Protein AF-F2U0H2-F1 (afdb_monomer)

Structure (mmCIF, N/CA/C/O backbone):
data_AF-F2U0H2-F1
#
_entry.id   AF-F2U0H2-F1
#
loop_
_atom_site.group_PDB
_atom_site.id
_atom_site.type_symbol
_atom_site.label_atom_id
_atom_site.label_alt_id
_atom_site.label_comp_id
_atom_site.label_asym_id
_atom_site.label_entity_id
_atom_site.label_seq_id
_atom_site.pdbx_PDB_ins_code
_atom_site.Cartn_x
_atom_site.Cartn_y
_atom_site.Cartn_z
_atom_site.occupancy
_atom_site.B_iso_or_equiv
_atom_site.auth_seq_id
_atom_site.auth_comp_id
_atom_site.auth_asym_id
_atom_site.auth_atom_id
_atom_site.pdbx_PDB_model_num
ATOM 1 N N . MET A 1 1 ? 5.266 2.783 -23.724 1.00 34.75 1 MET A N 1
ATOM 2 C CA . MET A 1 1 ? 5.157 2.059 -22.441 1.00 34.75 1 MET A CA 1
ATOM 3 C C . MET A 1 1 ? 5.837 2.957 -21.431 1.00 34.75 1 MET A C 1
ATOM 5 O O . MET A 1 1 ? 6.997 3.263 -21.662 1.00 34.75 1 MET A O 1
ATOM 9 N N . SER A 1 2 ? 5.075 3.498 -20.478 1.00 38.00 2 SER A N 1
ATOM 10 C CA . SER A 1 2 ? 5.528 4.574 -19.585 1.00 38.00 2 SER A CA 1
ATOM 11 C C . SER A 1 2 ? 6.657 4.083 -18.680 1.00 38.00 2 SER A C 1
ATOM 13 O O . SER A 1 2 ? 6.597 2.993 -18.109 1.00 38.00 2 SER A O 1
ATOM 15 N N . THR A 1 3 ? 7.709 4.888 -18.640 1.00 50.53 3 THR A N 1
ATOM 16 C CA . THR A 1 3 ? 8.942 4.722 -17.871 1.00 50.53 3 THR A CA 1
ATOM 17 C C . THR A 1 3 ? 8.866 5.698 -16.707 1.00 50.53 3 THR A C 1
ATOM 19 O O . THR A 1 3 ? 9.510 6.741 -16.726 1.00 50.53 3 THR A O 1
ATOM 22 N N . THR A 1 4 ? 8.036 5.390 -15.714 1.00 61.03 4 THR A N 1
ATOM 23 C CA . THR A 1 4 ? 7.610 6.325 -14.658 1.00 61.03 4 THR A CA 1
ATOM 24 C C . THR A 1 4 ? 8.752 6.995 -13.892 1.00 61.03 4 THR A C 1
ATOM 26 O O . THR A 1 4 ? 8.637 8.168 -13.555 1.00 61.03 4 THR A O 1
ATOM 29 N N . ALA A 1 5 ? 9.882 6.324 -13.636 1.00 55.59 5 ALA A N 1
ATOM 30 C CA . ALA A 1 5 ? 10.997 6.985 -12.949 1.00 55.59 5 ALA A CA 1
ATOM 31 C C . ALA A 1 5 ? 11.895 7.808 -13.883 1.00 55.59 5 ALA A C 1
ATOM 33 O O . ALA A 1 5 ? 12.468 8.801 -13.444 1.00 55.59 5 ALA A O 1
ATOM 34 N N . MET A 1 6 ? 12.037 7.404 -15.153 1.00 59.16 6 MET A N 1
ATOM 35 C CA . MET A 1 6 ? 12.728 8.222 -16.157 1.00 59.16 6 MET A CA 1
ATOM 36 C C . MET A 1 6 ? 11.910 9.486 -16.441 1.00 59.16 6 MET A C 1
ATOM 38 O O . MET A 1 6 ? 12.471 10.572 -16.479 1.00 59.16 6 MET A O 1
ATOM 42 N N . GLU A 1 7 ? 10.586 9.345 -16.523 1.00 65.62 7 GLU A N 1
ATOM 43 C CA . GLU A 1 7 ? 9.623 10.441 -16.647 1.00 65.62 7 GLU A CA 1
ATOM 44 C C . GLU A 1 7 ? 9.670 11.365 -15.420 1.00 65.62 7 GLU A C 1
ATOM 46 O O . GLU A 1 7 ? 9.776 12.575 -15.584 1.00 65.62 7 GLU A O 1
ATOM 51 N N . LEU A 1 8 ? 9.676 10.827 -14.192 1.00 62.91 8 LEU A N 1
ATOM 52 C CA . LEU A 1 8 ? 9.837 11.639 -12.979 1.00 62.91 8 LEU A CA 1
ATOM 53 C C . LEU A 1 8 ? 11.192 12.361 -12.953 1.00 62.91 8 LEU A C 1
ATOM 55 O O . LEU A 1 8 ? 11.263 13.527 -12.573 1.00 62.91 8 LEU A O 1
ATOM 59 N N . ARG A 1 9 ? 12.274 11.689 -13.357 1.00 61.81 9 ARG A N 1
ATOM 60 C CA . ARG A 1 9 ? 13.605 12.299 -13.432 1.00 61.81 9 ARG A CA 1
ATOM 61 C C . ARG A 1 9 ? 13.626 13.457 -14.427 1.00 61.81 9 ARG A C 1
ATOM 63 O O . ARG A 1 9 ? 14.075 14.535 -14.059 1.00 61.81 9 ARG A O 1
ATOM 70 N N . GLU A 1 10 ? 13.102 13.256 -15.631 1.00 68.69 10 GLU A N 1
ATOM 71 C CA . GLU A 1 10 ? 13.015 14.283 -16.675 1.00 68.69 10 GLU A CA 1
ATOM 72 C C . GLU A 1 10 ? 12.130 15.462 -16.232 1.00 68.69 10 GLU A C 1
ATOM 74 O O . GLU A 1 10 ? 12.504 16.623 -16.394 1.00 68.69 10 GLU A O 1
ATOM 79 N N . GLN A 1 11 ? 10.997 15.184 -15.577 1.00 65.94 11 GLN A N 1
ATOM 80 C CA . GLN A 1 11 ? 10.133 16.211 -14.985 1.00 65.94 11 GLN A CA 1
ATOM 81 C C . GLN A 1 11 ? 10.858 17.023 -13.901 1.00 65.94 11 GLN A C 1
ATOM 83 O O . GLN A 1 11 ? 10.756 18.251 -13.878 1.00 65.94 11 GLN A O 1
ATOM 88 N N . CYS A 1 12 ? 11.605 16.356 -13.015 1.00 63.19 12 CYS A N 1
ATOM 89 C CA . CYS A 1 12 ? 12.416 17.011 -11.992 1.00 63.19 12 CYS A CA 1
ATOM 90 C C . CYS A 1 12 ? 13.545 17.847 -12.609 1.00 63.19 12 CYS A C 1
ATOM 92 O O . CYS A 1 12 ? 13.757 18.973 -12.170 1.00 63.19 12 CYS A O 1
ATOM 94 N N . GLU A 1 13 ? 14.247 17.329 -13.621 1.00 66.62 13 GLU A N 1
ATOM 95 C CA . GLU A 1 13 ? 15.322 18.032 -14.335 1.00 66.62 13 GLU A CA 1
ATOM 96 C C . GLU A 1 13 ? 14.801 19.303 -15.015 1.00 66.62 13 GLU A C 1
ATOM 98 O O . GLU A 1 13 ? 15.382 20.375 -14.841 1.00 66.62 13 GLU A O 1
ATOM 103 N N . GLN A 1 14 ? 13.663 19.213 -15.706 1.00 70.00 14 GLN A N 1
ATOM 104 C CA . GLN A 1 14 ? 13.026 20.365 -16.339 1.00 70.00 14 GLN A CA 1
ATOM 105 C C . GLN A 1 14 ? 12.567 21.399 -15.301 1.00 70.00 14 GLN A C 1
ATOM 107 O O . GLN A 1 14 ? 12.866 22.585 -15.427 1.00 70.00 14 GLN A O 1
ATOM 112 N N . CYS A 1 15 ? 11.894 20.949 -14.239 1.00 65.38 15 CYS A N 1
ATOM 113 C CA . CYS A 1 15 ? 11.440 21.815 -13.152 1.00 65.38 15 CYS A CA 1
ATOM 114 C C . CYS A 1 15 ? 12.615 22.538 -12.472 1.00 65.38 15 CYS A C 1
ATOM 116 O O . CYS A 1 15 ? 12.538 23.732 -12.188 1.00 65.38 15 CYS A O 1
ATOM 118 N N . LEU A 1 16 ? 13.729 21.836 -12.252 1.00 66.88 16 LEU A N 1
ATOM 119 C CA . LEU A 1 16 ? 14.950 22.411 -11.700 1.00 66.88 16 LEU A CA 1
ATOM 120 C C . LEU A 1 16 ? 15.600 23.414 -12.644 1.00 66.88 16 LEU A C 1
ATOM 122 O O . LEU A 1 16 ? 16.016 24.464 -12.172 1.00 66.88 16 LEU A O 1
ATOM 126 N N . ALA A 1 17 ? 15.685 23.128 -13.942 1.00 69.75 17 ALA A N 1
ATOM 127 C CA . ALA A 1 17 ? 16.254 24.057 -14.916 1.00 69.75 17 ALA A CA 1
ATOM 128 C C . ALA A 1 17 ? 15.483 25.388 -14.948 1.00 69.75 17 ALA A C 1
ATOM 130 O O . ALA A 1 17 ? 16.094 26.458 -14.976 1.00 69.75 17 ALA A O 1
ATOM 131 N N . ASP A 1 18 ? 14.154 25.319 -14.858 1.00 69.31 18 ASP A N 1
ATOM 132 C CA . ASP A 1 18 ? 13.276 26.489 -14.880 1.00 69.31 18 ASP A CA 1
ATOM 133 C C . ASP A 1 18 ? 13.293 27.268 -13.550 1.00 69.31 18 ASP A C 1
ATOM 135 O O . ASP A 1 18 ? 13.185 28.498 -13.537 1.00 69.31 18 ASP A O 1
ATOM 139 N N . LEU A 1 19 ? 13.485 26.579 -12.420 1.00 64.00 19 LEU A N 1
ATOM 140 C CA . LEU A 1 19 ? 13.540 27.191 -11.089 1.00 64.00 19 LEU A CA 1
ATOM 141 C C . LEU A 1 19 ? 14.951 27.623 -10.652 1.00 64.00 19 LEU A C 1
ATOM 143 O O . LEU A 1 19 ? 15.073 28.523 -9.820 1.00 64.00 19 LE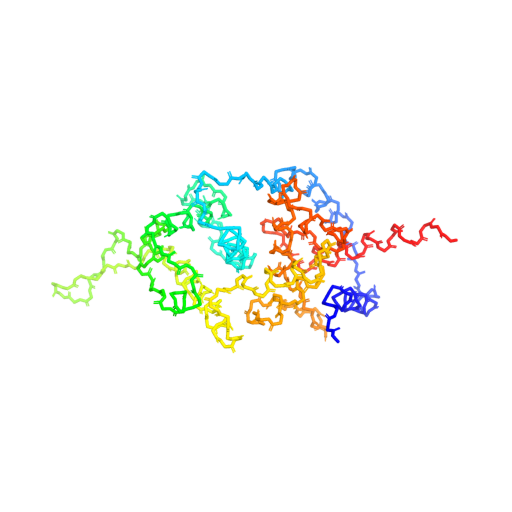U A O 1
ATOM 147 N N . ALA A 1 20 ? 16.012 27.031 -11.210 1.00 63.28 20 ALA A N 1
ATOM 148 C CA . ALA A 1 20 ? 17.417 27.291 -10.883 1.00 63.28 20 ALA A CA 1
ATOM 149 C C . ALA A 1 20 ? 17.812 28.780 -10.851 1.00 63.28 20 ALA A C 1
ATOM 151 O O . ALA A 1 20 ? 18.502 29.168 -9.909 1.00 63.28 20 ALA A O 1
ATOM 152 N N . PRO A 1 21 ? 17.386 29.649 -11.792 1.00 57.16 21 PRO A N 1
ATOM 153 C CA . PRO A 1 21 ? 17.752 31.066 -11.734 1.00 57.16 21 PRO A CA 1
ATOM 154 C C . PRO A 1 21 ? 17.082 31.840 -10.583 1.00 57.16 21 PRO A C 1
ATOM 156 O O . PRO A 1 21 ? 17.531 32.937 -10.255 1.00 57.16 21 PRO A O 1
ATOM 159 N N . ALA A 1 22 ? 16.027 31.294 -9.968 1.00 54.12 22 ALA A N 1
ATOM 160 C CA . ALA A 1 22 ? 15.297 31.903 -8.853 1.00 54.12 22 ALA A CA 1
ATOM 161 C C . ALA A 1 22 ? 15.511 31.179 -7.509 1.00 54.12 22 ALA A C 1
ATOM 163 O O . ALA A 1 22 ? 15.155 31.721 -6.459 1.00 54.12 22 ALA A O 1
ATOM 164 N N . LEU A 1 23 ? 16.080 29.969 -7.520 1.00 52.75 23 LEU A N 1
ATOM 165 C CA . LEU A 1 23 ? 16.320 29.179 -6.318 1.00 52.75 23 LEU A CA 1
ATOM 166 C C . LEU A 1 23 ? 17.590 29.657 -5.605 1.00 52.75 23 LEU A C 1
ATOM 168 O O . LEU A 1 23 ? 18.703 29.485 -6.094 1.00 52.75 23 LEU A O 1
ATOM 172 N N . GLN A 1 24 ? 17.432 30.200 -4.400 1.00 52.31 24 GLN A N 1
ATOM 173 C CA . GLN A 1 24 ? 18.534 30.267 -3.444 1.00 52.31 24 GLN A CA 1
ATOM 174 C C . GLN A 1 24 ? 18.530 28.978 -2.628 1.00 52.31 24 GLN A C 1
ATOM 176 O O . GLN A 1 24 ? 17.597 28.722 -1.864 1.00 52.31 24 GLN A O 1
ATOM 181 N N . VAL A 1 25 ? 19.557 28.149 -2.820 1.00 53.69 25 VAL A N 1
ATOM 182 C CA . VAL A 1 25 ? 19.784 26.981 -1.968 1.00 53.69 25 VAL A CA 1
ATOM 183 C C . VAL A 1 25 ? 20.228 27.492 -0.602 1.00 53.69 25 VAL A C 1
ATOM 185 O O . VAL A 1 25 ? 21.259 28.144 -0.468 1.00 53.69 25 VAL A O 1
ATOM 188 N N . ASP A 1 26 ? 19.406 27.234 0.406 1.00 56.94 26 ASP A N 1
ATOM 189 C CA . ASP A 1 26 ? 19.731 27.512 1.797 1.00 56.94 26 ASP A CA 1
ATOM 190 C C . ASP A 1 26 ? 20.595 26.356 2.317 1.00 56.94 26 ASP A C 1
ATOM 192 O O . ASP A 1 26 ? 20.087 25.302 2.711 1.00 56.94 26 ASP A O 1
ATOM 196 N N . ASP A 1 27 ? 21.914 26.538 2.244 1.00 52.97 27 ASP A N 1
ATOM 197 C CA . ASP A 1 27 ? 22.898 25.523 2.626 1.00 52.97 27 ASP A CA 1
ATOM 198 C C . ASP A 1 27 ? 22.757 25.097 4.095 1.00 52.97 27 ASP A C 1
ATOM 200 O O . ASP A 1 27 ? 23.017 23.937 4.420 1.00 52.97 27 ASP A O 1
ATOM 204 N N . GLU A 1 28 ? 22.283 25.976 4.987 1.00 52.09 28 GLU A N 1
ATOM 205 C CA . GLU A 1 28 ? 21.996 25.615 6.380 1.00 52.09 28 GLU A CA 1
ATOM 206 C C . GLU A 1 28 ? 20.815 24.647 6.468 1.00 52.09 28 GLU A C 1
ATOM 208 O O . GLU A 1 28 ? 20.898 23.643 7.180 1.00 52.09 28 GLU A O 1
ATOM 213 N N . LYS A 1 29 ? 19.733 24.881 5.715 1.00 49.66 29 LYS A N 1
ATOM 214 C CA . LYS A 1 29 ? 18.596 23.946 5.658 1.00 49.66 29 LYS A CA 1
ATOM 215 C C . LYS A 1 29 ? 18.950 22.639 4.970 1.00 49.66 29 LYS A C 1
ATOM 217 O O . LYS A 1 29 ? 18.497 21.590 5.424 1.00 49.66 29 LYS A O 1
ATOM 222 N N . LEU A 1 30 ? 19.760 22.683 3.914 1.00 48.91 30 LEU A N 1
ATOM 223 C CA . LEU A 1 30 ? 20.220 21.483 3.217 1.00 48.91 30 LEU A CA 1
ATOM 224 C C . LEU A 1 30 ? 21.117 20.633 4.129 1.00 48.91 30 LEU A C 1
ATOM 226 O O . LEU A 1 30 ? 20.944 19.420 4.222 1.00 48.91 30 LEU A O 1
ATOM 230 N N . THR A 1 31 ? 22.009 21.280 4.880 1.00 50.25 31 THR A N 1
ATOM 231 C CA . THR A 1 31 ? 22.879 20.634 5.873 1.00 50.25 31 THR A CA 1
ATOM 232 C C . THR A 1 31 ? 22.071 20.114 7.064 1.00 50.25 31 THR A C 1
ATOM 234 O O . THR A 1 31 ? 22.297 18.996 7.520 1.00 50.25 31 THR A O 1
ATOM 237 N N . ALA A 1 32 ? 21.064 20.855 7.536 1.00 53.47 32 ALA A N 1
ATOM 238 C CA . ALA A 1 32 ? 20.146 20.397 8.579 1.00 53.47 32 ALA A CA 1
ATOM 239 C C . ALA A 1 32 ? 19.281 19.212 8.120 1.00 53.47 32 ALA A C 1
ATOM 241 O O . ALA A 1 32 ? 19.029 18.298 8.908 1.00 53.47 32 ALA A O 1
ATOM 242 N N . LEU A 1 33 ? 18.850 19.192 6.855 1.00 50.34 33 LEU A N 1
ATOM 243 C CA . LEU A 1 33 ? 18.172 18.053 6.239 1.00 50.34 33 LEU A CA 1
ATOM 244 C C . LEU A 1 33 ? 19.122 16.854 6.142 1.00 50.34 33 LEU A C 1
ATOM 246 O O . LEU A 1 33 ? 18.751 15.764 6.565 1.00 50.34 33 LEU A O 1
ATOM 250 N N . GLY A 1 34 ? 20.359 17.060 5.684 1.00 48.09 34 GLY A N 1
ATOM 251 C CA . GLY A 1 34 ? 21.404 16.035 5.651 1.00 48.09 34 GLY A CA 1
ATOM 252 C C . GLY A 1 34 ? 21.700 15.453 7.035 1.00 48.09 34 GLY A C 1
ATOM 253 O O . GLY A 1 34 ? 21.761 14.236 7.190 1.00 48.09 34 GLY A O 1
ATOM 254 N N . HIS A 1 35 ? 21.782 16.292 8.071 1.00 50.34 35 HIS A N 1
ATOM 255 C CA . HIS A 1 35 ? 21.936 15.848 9.457 1.00 50.34 35 HIS A CA 1
ATOM 256 C C . HIS A 1 35 ? 20.701 15.125 9.990 1.00 50.34 35 HIS A C 1
ATOM 258 O O . HIS A 1 35 ? 20.866 14.131 10.688 1.00 50.34 35 HIS A O 1
ATOM 264 N N . LYS A 1 36 ? 19.479 15.563 9.658 1.00 46.91 36 LYS A N 1
ATOM 265 C CA . LYS A 1 36 ? 18.255 14.819 9.994 1.00 46.91 36 LYS A CA 1
ATOM 266 C C . LYS A 1 36 ? 18.258 13.446 9.330 1.00 46.91 36 LYS A C 1
ATOM 268 O O . LYS A 1 36 ? 18.026 12.459 10.013 1.00 46.91 36 LYS A O 1
ATOM 273 N N . LEU A 1 37 ? 18.590 13.361 8.044 1.00 43.50 37 LEU A N 1
ATOM 274 C CA . LEU A 1 37 ? 18.673 12.101 7.302 1.00 43.50 37 LEU A CA 1
ATOM 275 C C . LEU A 1 37 ? 19.755 11.172 7.879 1.00 43.50 37 LEU A C 1
ATOM 277 O O . LEU A 1 37 ? 19.479 10.004 8.135 1.00 43.50 37 LEU A O 1
ATOM 281 N N . ALA A 1 38 ? 20.945 11.696 8.187 1.00 41.22 38 ALA A N 1
ATOM 282 C CA . ALA A 1 38 ? 22.039 10.940 8.804 1.00 41.22 38 ALA A CA 1
ATOM 283 C C . ALA A 1 38 ? 21.750 10.526 10.261 1.00 41.22 38 ALA A C 1
ATOM 285 O O . ALA A 1 38 ? 22.172 9.459 10.701 1.00 41.22 38 ALA A O 1
ATOM 286 N N . ALA A 1 39 ? 21.004 11.346 11.009 1.00 41.22 39 ALA A N 1
ATOM 287 C CA . ALA A 1 39 ? 20.536 11.050 12.363 1.00 41.22 39 ALA A CA 1
ATOM 288 C C . ALA A 1 39 ? 19.296 10.145 12.387 1.00 41.22 39 ALA A C 1
ATOM 290 O O . ALA A 1 39 ? 18.834 9.787 13.471 1.00 41.22 39 ALA A O 1
ATOM 291 N N . THR A 1 40 ? 18.788 9.730 11.220 1.00 41.50 40 THR A N 1
ATOM 292 C CA . THR A 1 40 ? 17.722 8.734 11.109 1.00 41.50 40 THR A CA 1
ATOM 293 C C . THR A 1 40 ? 18.256 7.397 10.568 1.00 41.50 40 THR A C 1
ATOM 295 O O . THR A 1 40 ? 17.750 6.901 9.562 1.00 41.50 40 THR A O 1
ATOM 298 N N . PRO A 1 41 ? 19.236 6.739 11.229 1.00 36.50 41 PRO A N 1
ATOM 299 C CA . PRO A 1 41 ? 19.627 5.383 10.842 1.00 36.50 41 PRO A CA 1
ATOM 300 C C . PRO A 1 41 ? 18.443 4.404 10.962 1.00 36.50 41 PRO A C 1
ATOM 302 O O . PRO A 1 41 ? 18.377 3.423 10.233 1.00 36.50 41 PRO A O 1
ATOM 305 N N . ALA A 1 42 ? 17.443 4.730 11.791 1.00 36.69 42 ALA A N 1
ATOM 306 C CA . ALA A 1 42 ? 16.211 3.960 11.950 1.00 36.69 42 ALA A CA 1
ATOM 307 C C . ALA A 1 42 ? 15.163 4.143 10.824 1.00 36.69 42 ALA A C 1
ATOM 309 O O . ALA A 1 42 ? 14.220 3.360 10.771 1.00 36.69 42 ALA A O 1
ATOM 310 N N . ALA A 1 43 ? 15.278 5.141 9.931 1.00 37.38 43 ALA A N 1
ATOM 311 C CA . ALA A 1 43 ? 14.299 5.344 8.842 1.00 37.38 43 ALA A CA 1
ATOM 312 C C . ALA A 1 43 ? 14.630 4.571 7.562 1.00 37.38 43 ALA A C 1
ATOM 314 O O . ALA A 1 43 ? 13.758 4.402 6.713 1.00 37.38 43 ALA A O 1
ATOM 315 N N . LEU A 1 44 ? 15.866 4.088 7.426 1.00 38.50 44 LEU A N 1
ATOM 316 C CA . LEU A 1 44 ? 16.284 3.238 6.308 1.00 38.50 44 LEU A CA 1
ATOM 317 C C . LEU A 1 44 ? 16.323 1.755 6.672 1.00 38.50 44 LEU A C 1
ATOM 319 O O . LEU A 1 44 ? 16.369 0.907 5.781 1.00 38.50 44 LEU A O 1
ATOM 323 N N . GLU A 1 45 ? 16.195 1.417 7.954 1.00 40.75 45 GLU A N 1
ATOM 324 C CA . GLU A 1 45 ? 15.786 0.078 8.348 1.00 40.75 45 GLU A CA 1
ATOM 325 C C . GLU A 1 45 ? 14.278 -0.068 8.105 1.00 40.75 45 GLU A C 1
ATOM 327 O O . GLU A 1 45 ? 13.470 -0.188 9.025 1.00 40.75 45 GLU A O 1
ATOM 332 N N . LEU A 1 46 ? 13.894 -0.190 6.826 1.00 47.84 46 LEU A N 1
ATOM 333 C CA . LEU A 1 46 ? 12.874 -1.178 6.485 1.00 47.84 46 LEU A CA 1
ATOM 334 C C . LEU A 1 46 ? 13.463 -2.537 6.900 1.00 47.84 46 LEU A C 1
ATOM 336 O O . LEU A 1 46 ? 13.932 -3.342 6.093 1.00 47.84 46 LEU A O 1
ATOM 340 N N . HIS A 1 47 ? 13.457 -2.815 8.200 1.00 44.78 47 HIS A N 1
ATOM 341 C CA . HIS A 1 47 ? 13.288 -4.173 8.636 1.00 44.78 47 HIS A CA 1
ATOM 342 C C . HIS A 1 47 ? 11.942 -4.566 8.044 1.00 44.78 47 HIS A C 1
ATOM 344 O O . HIS A 1 47 ? 10.881 -4.159 8.511 1.00 44.78 47 HIS A O 1
ATOM 350 N N . ALA A 1 48 ? 11.999 -5.297 6.945 1.00 54.41 48 ALA A N 1
ATOM 351 C CA . ALA A 1 48 ? 10.931 -6.172 6.542 1.00 54.41 48 ALA A CA 1
ATOM 352 C C . ALA A 1 48 ? 11.202 -7.510 7.239 1.00 54.41 48 ALA A C 1
ATOM 354 O O . ALA A 1 48 ? 11.701 -8.433 6.589 1.00 54.41 48 ALA A O 1
ATOM 355 N N . PRO A 1 49 ? 10.998 -7.639 8.573 1.00 59.91 49 PRO A N 1
ATOM 356 C CA . PRO A 1 49 ? 11.048 -8.960 9.154 1.00 59.91 49 PRO A CA 1
ATOM 357 C C . PRO A 1 49 ? 9.966 -9.768 8.445 1.00 59.91 49 PRO A C 1
ATOM 359 O O . PRO A 1 49 ? 8.850 -9.280 8.224 1.00 59.91 49 PRO A O 1
ATOM 362 N N . ARG A 1 50 ? 10.303 -11.002 8.067 1.00 65.44 50 ARG A N 1
ATOM 363 C CA . ARG A 1 50 ? 9.275 -11.958 7.673 1.00 65.44 50 ARG A CA 1
ATOM 364 C C . ARG A 1 50 ? 8.229 -11.983 8.776 1.00 65.44 50 ARG A C 1
ATOM 366 O O . ARG A 1 50 ? 8.563 -12.117 9.956 1.00 65.44 50 ARG A O 1
ATOM 373 N N . LEU A 1 51 ? 6.979 -11.788 8.383 1.00 82.06 51 LEU A N 1
ATOM 374 C CA . LEU A 1 51 ? 5.885 -11.748 9.335 1.00 82.06 51 LEU A CA 1
ATOM 375 C C . LEU A 1 51 ? 5.732 -13.131 9.967 1.00 82.06 51 LEU A C 1
ATOM 377 O O . LEU A 1 51 ? 5.943 -14.137 9.286 1.00 82.06 51 LEU A O 1
ATOM 381 N N . PRO A 1 52 ? 5.318 -13.220 11.241 1.00 85.06 52 PRO A N 1
ATOM 382 C CA . PRO A 1 52 ? 4.969 -14.488 11.873 1.00 85.06 52 PRO A CA 1
ATOM 383 C C . PRO A 1 52 ? 3.604 -14.996 11.362 1.00 85.06 52 PRO A C 1
ATOM 385 O O . PRO A 1 52 ? 2.760 -15.431 12.139 1.00 85.06 52 PRO A O 1
ATOM 388 N N . LEU A 1 53 ? 3.361 -14.889 10.054 1.00 87.38 53 LEU A N 1
ATOM 389 C CA . LEU A 1 53 ? 2.149 -15.303 9.364 1.00 87.38 53 LEU A CA 1
ATOM 390 C C . LEU A 1 53 ? 2.477 -16.452 8.417 1.00 87.38 53 LEU A C 1
ATOM 392 O O . LEU A 1 53 ? 3.527 -16.475 7.778 1.00 87.38 53 LEU A O 1
ATOM 396 N N . THR A 1 54 ? 1.553 -17.402 8.309 1.00 90.25 54 THR A N 1
ATOM 397 C CA . THR A 1 54 ? 1.619 -18.439 7.277 1.00 90.25 54 THR A CA 1
ATOM 398 C C . THR A 1 54 ? 0.719 -18.026 6.122 1.00 90.25 54 THR A C 1
ATOM 400 O O . THR A 1 54 ? -0.493 -17.878 6.292 1.00 90.25 54 THR A O 1
ATOM 403 N N . PHE A 1 55 ? 1.320 -17.836 4.951 1.00 92.81 55 PHE A N 1
ATOM 404 C CA . PHE A 1 55 ? 0.604 -17.573 3.708 1.00 92.81 55 PHE A CA 1
ATOM 405 C C . PHE A 1 55 ? 0.361 -18.882 2.961 1.00 92.81 55 PHE A C 1
ATOM 407 O O . PHE A 1 55 ? 1.227 -19.754 2.924 1.00 92.81 55 PHE A O 1
ATOM 414 N N . GLY A 1 56 ? -0.822 -19.030 2.365 1.00 91.38 56 GLY A N 1
ATOM 415 C CA . GLY A 1 56 ? -1.180 -20.212 1.579 1.00 91.38 56 GLY A CA 1
ATOM 416 C C . GLY A 1 56 ? -0.414 -20.305 0.258 1.00 91.38 56 GLY A C 1
ATOM 417 O O . GLY A 1 56 ? -0.279 -21.387 -0.307 1.00 91.38 56 GLY A O 1
ATOM 418 N N . SER A 1 57 ? 0.108 -19.181 -0.238 1.00 94.31 57 SER A N 1
ATOM 419 C CA . SER A 1 57 ? 0.978 -19.131 -1.413 1.00 94.31 57 SER A CA 1
ATOM 420 C C . SER A 1 57 ? 1.867 -17.887 -1.401 1.00 94.31 57 SER A C 1
ATOM 422 O O . SER A 1 57 ? 1.571 -16.903 -0.722 1.00 94.31 57 SER A O 1
ATOM 424 N N . ARG A 1 58 ? 2.925 -17.897 -2.224 1.00 92.50 58 ARG A N 1
ATOM 425 C CA . ARG A 1 58 ? 3.776 -16.717 -2.433 1.00 92.50 58 ARG A CA 1
ATOM 426 C C . ARG A 1 58 ? 3.003 -15.544 -3.042 1.00 92.50 58 ARG A C 1
ATOM 428 O O . ARG A 1 58 ? 3.228 -14.406 -2.652 1.00 92.50 58 ARG A O 1
ATOM 435 N N . ALA A 1 59 ? 2.066 -15.819 -3.950 1.00 94.94 59 ALA A N 1
ATOM 436 C CA . ALA A 1 59 ? 1.218 -14.791 -4.551 1.00 94.94 59 ALA A CA 1
ATOM 437 C C . ALA A 1 59 ? 0.363 -14.069 -3.495 1.00 94.94 59 ALA A C 1
ATOM 439 O O . ALA A 1 59 ? 0.248 -12.846 -3.523 1.00 94.94 59 ALA A O 1
ATOM 440 N N . GLN A 1 60 ? -0.169 -14.809 -2.515 1.00 95.19 60 GLN A N 1
ATOM 441 C CA . GLN A 1 60 ? -0.925 -14.228 -1.404 1.00 95.19 60 GLN A CA 1
ATOM 442 C C . GLN A 1 60 ? -0.048 -13.333 -0.516 1.00 95.19 60 GLN A C 1
ATOM 444 O O . GLN A 1 60 ? -0.483 -12.260 -0.102 1.00 95.19 60 GLN A O 1
ATOM 449 N N . GLU A 1 61 ? 1.189 -13.752 -0.247 1.00 94.69 61 GLU A N 1
ATOM 450 C CA . GLU A 1 61 ? 2.156 -12.964 0.523 1.00 94.69 61 GLU A CA 1
ATOM 451 C C . GLU A 1 61 ? 2.559 -11.675 -0.214 1.00 94.69 61 GLU A C 1
ATOM 453 O O . GLU A 1 61 ? 2.560 -10.593 0.373 1.00 94.69 61 GLU A O 1
ATOM 458 N N . ILE A 1 62 ? 2.828 -11.757 -1.522 1.00 94.50 62 ILE A N 1
ATOM 459 C CA . ILE A 1 62 ? 3.093 -10.586 -2.370 1.00 94.50 62 ILE A CA 1
ATOM 460 C C . ILE A 1 62 ? 1.894 -9.634 -2.343 1.00 94.50 62 ILE A C 1
ATOM 462 O O . ILE A 1 62 ? 2.073 -8.443 -2.095 1.00 94.50 62 ILE A O 1
ATOM 466 N N . ASN A 1 63 ? 0.672 -10.147 -2.520 1.00 96.12 63 ASN A N 1
ATOM 467 C CA . ASN A 1 63 ? -0.545 -9.338 -2.457 1.00 96.12 63 ASN A CA 1
ATOM 468 C C . ASN A 1 63 ? -0.676 -8.588 -1.122 1.00 96.12 63 ASN A C 1
ATOM 470 O O . ASN A 1 63 ? -0.965 -7.392 -1.117 1.00 96.12 63 ASN A O 1
ATOM 474 N N . PHE A 1 64 ? -0.395 -9.258 0.001 1.00 95.50 64 PHE A N 1
ATOM 475 C CA . PHE A 1 64 ? -0.386 -8.632 1.323 1.00 95.50 64 PHE A CA 1
ATOM 476 C C . PHE A 1 64 ? 0.578 -7.437 1.380 1.00 95.50 64 PHE A C 1
ATOM 478 O O . PHE A 1 64 ? 0.189 -6.339 1.782 1.00 95.50 64 PHE A O 1
ATOM 485 N N . TYR A 1 65 ? 1.829 -7.624 0.946 1.00 92.50 65 TYR A N 1
ATOM 486 C CA . TYR A 1 65 ? 2.831 -6.557 0.988 1.00 92.50 65 TYR A CA 1
ATOM 487 C C . TYR A 1 65 ? 2.535 -5.411 0.017 1.00 92.50 65 TYR A C 1
ATOM 489 O O . TYR A 1 65 ? 2.815 -4.258 0.358 1.00 92.50 65 TYR A O 1
ATOM 497 N N . ILE A 1 66 ? 1.944 -5.699 -1.147 1.00 93.69 66 ILE A N 1
ATOM 498 C CA . ILE A 1 66 ? 1.484 -4.675 -2.091 1.00 93.69 66 ILE A CA 1
ATOM 499 C C . ILE A 1 66 ? 0.404 -3.810 -1.447 1.00 93.69 66 ILE A C 1
ATOM 501 O O . ILE A 1 66 ? 0.541 -2.591 -1.431 1.00 93.69 66 ILE A O 1
ATOM 505 N N . ILE A 1 67 ? -0.627 -4.410 -0.852 1.00 94.94 67 ILE A N 1
ATOM 506 C CA . ILE A 1 67 ? -1.709 -3.649 -0.212 1.00 94.94 67 ILE A CA 1
ATOM 507 C C . ILE A 1 67 ? -1.172 -2.833 0.964 1.00 94.94 67 ILE A C 1
ATOM 509 O O . ILE A 1 67 ? -1.499 -1.654 1.088 1.00 94.94 67 ILE A O 1
ATOM 513 N N . LEU A 1 68 ? -0.303 -3.424 1.790 1.00 92.31 68 LEU A N 1
ATOM 514 C CA . LEU A 1 68 ? 0.338 -2.723 2.900 1.00 92.31 68 LEU A CA 1
ATOM 515 C C . LEU A 1 68 ? 1.132 -1.501 2.415 1.00 92.31 68 LEU A C 1
ATOM 517 O O . LEU A 1 68 ? 1.058 -0.444 3.032 1.00 92.31 68 LEU A O 1
ATOM 521 N N . ALA A 1 69 ? 1.899 -1.628 1.328 1.00 89.19 69 ALA A N 1
ATOM 522 C CA . ALA A 1 69 ? 2.641 -0.508 0.748 1.00 89.19 69 ALA A CA 1
ATOM 523 C C . ALA A 1 69 ? 1.715 0.550 0.139 1.00 89.19 69 ALA A C 1
ATOM 525 O O . ALA A 1 69 ? 1.901 1.739 0.376 1.00 89.19 69 ALA A O 1
ATOM 526 N N . LEU A 1 70 ? 0.681 0.125 -0.586 1.00 91.06 70 LEU A N 1
ATOM 527 C CA . LEU A 1 70 ? -0.297 1.027 -1.181 1.00 91.06 70 LEU A CA 1
ATOM 528 C C . LEU A 1 70 ? -1.133 1.764 -0.136 1.00 91.06 70 LEU A C 1
ATOM 530 O O . LEU A 1 70 ? -1.571 2.874 -0.407 1.00 91.06 70 LEU A O 1
ATOM 534 N N . ALA A 1 71 ? -1.352 1.198 1.050 1.00 91.25 71 ALA A N 1
ATOM 535 C CA . ALA A 1 71 ? -2.071 1.848 2.144 1.00 91.25 71 ALA A CA 1
ATOM 536 C C . ALA A 1 71 ? -1.199 2.803 2.982 1.00 91.25 71 ALA A C 1
ATOM 538 O O . ALA A 1 71 ? -1.739 3.663 3.682 1.00 91.25 71 ALA A O 1
ATOM 539 N N . ASP A 1 72 ? 0.129 2.678 2.910 1.00 86.81 72 ASP A N 1
ATOM 540 C CA . ASP A 1 72 ? 1.100 3.470 3.677 1.00 86.81 72 ASP A CA 1
ATOM 541 C C . ASP A 1 72 ? 1.273 4.876 3.078 1.00 86.81 72 ASP A C 1
ATOM 543 O O . ASP A 1 72 ? 2.307 5.223 2.520 1.00 86.81 72 ASP A O 1
ATOM 547 N N . ASP A 1 73 ? 0.224 5.695 3.184 1.00 79.50 73 ASP A N 1
ATOM 548 C CA . ASP A 1 73 ? 0.155 7.048 2.626 1.00 79.50 73 ASP A CA 1
ATOM 549 C C . ASP A 1 73 ? 1.163 8.011 3.272 1.00 79.50 73 ASP A C 1
ATOM 551 O O . ASP A 1 73 ? 0.969 8.374 4.443 1.00 79.50 73 ASP A O 1
ATOM 555 N N . PRO A 1 74 ? 2.217 8.474 2.578 1.00 69.06 74 PRO A N 1
ATOM 556 C CA . PRO A 1 74 ? 3.169 9.424 3.155 1.00 69.06 74 PRO A CA 1
ATOM 557 C C . PRO A 1 74 ? 2.521 10.773 3.506 1.00 69.06 74 PRO A C 1
ATOM 559 O O . PRO A 1 74 ? 2.994 11.454 4.412 1.00 69.06 74 PRO A O 1
ATOM 562 N N . THR A 1 75 ? 1.407 11.127 2.860 1.00 70.44 75 THR A N 1
ATOM 563 C CA . THR A 1 75 ? 0.693 12.402 3.038 1.00 70.44 75 THR A CA 1
ATOM 564 C C . THR A 1 75 ? -0.410 12.352 4.100 1.00 70.44 75 THR A C 1
ATOM 566 O O . THR A 1 75 ? -1.084 13.353 4.349 1.00 70.44 75 THR A O 1
ATOM 569 N N . CYS A 1 76 ? -0.597 11.210 4.773 1.00 76.56 76 CYS A N 1
ATOM 570 C CA . CYS A 1 76 ? -1.619 11.074 5.807 1.00 76.56 76 CYS A CA 1
ATOM 571 C C . CYS A 1 76 ? -1.360 12.038 6.979 1.00 76.56 76 CYS A C 1
ATOM 573 O O . CYS A 1 76 ? -0.436 11.855 7.775 1.00 76.56 76 CYS A O 1
ATOM 575 N N . ALA A 1 77 ? -2.237 13.035 7.123 1.00 80.75 77 ALA A N 1
ATOM 576 C CA . ALA A 1 77 ? -2.157 14.059 8.169 1.00 80.75 77 ALA A CA 1
ATOM 577 C C . ALA A 1 77 ? -2.246 13.495 9.601 1.00 80.75 77 ALA A C 1
ATOM 579 O O . ALA A 1 77 ? -1.816 14.140 10.552 1.00 80.75 77 ALA A O 1
ATOM 580 N N . TRP A 1 78 ? -2.775 12.279 9.758 1.00 86.19 78 TRP A N 1
ATOM 581 C CA . TRP A 1 78 ? -3.034 11.646 11.052 1.00 86.19 78 TRP A CA 1
ATOM 582 C C . TRP A 1 78 ? -1.894 10.750 11.541 1.00 86.19 78 TRP A C 1
ATOM 584 O O . TRP A 1 78 ? -2.029 10.133 12.595 1.00 86.19 78 TRP A O 1
ATOM 594 N N . ARG A 1 79 ? -0.770 10.664 10.809 1.00 85.56 79 ARG A N 1
ATOM 595 C CA . ARG A 1 79 ? 0.392 9.847 11.205 1.00 85.56 79 ARG A CA 1
ATOM 596 C C . ARG A 1 79 ? 0.859 10.172 12.624 1.00 85.56 79 ARG A C 1
ATOM 598 O O . ARG A 1 79 ? 0.936 9.273 13.451 1.00 85.56 79 ARG A O 1
ATOM 605 N N . GLY A 1 80 ? 1.098 11.450 12.924 1.00 83.31 80 GLY A N 1
ATOM 606 C CA . GLY A 1 80 ? 1.588 11.874 14.241 1.00 83.31 80 GLY A CA 1
ATOM 607 C C . GLY A 1 80 ? 0.601 11.590 15.378 1.00 83.31 80 GLY A C 1
ATOM 608 O O . GLY A 1 80 ? 1.003 11.143 16.453 1.00 83.31 80 GLY A O 1
ATOM 609 N N . ASP A 1 81 ? -0.697 11.784 15.135 1.00 87.25 81 ASP A N 1
ATOM 610 C CA . ASP A 1 81 ? -1.737 11.475 16.122 1.00 87.25 81 ASP A CA 1
ATOM 611 C C . ASP A 1 81 ? -1.863 9.968 16.366 1.00 87.25 81 ASP A C 1
ATOM 613 O O . ASP A 1 81 ? -1.998 9.540 17.514 1.00 87.25 81 ASP A O 1
ATOM 617 N N . ALA A 1 82 ? -1.763 9.156 15.308 1.00 86.69 82 ALA A N 1
ATOM 618 C CA . ALA A 1 82 ? -1.743 7.702 15.411 1.00 86.69 82 ALA A CA 1
ATOM 619 C C . ALA A 1 82 ? -0.529 7.224 16.219 1.00 86.69 82 ALA A C 1
ATOM 621 O O . ALA A 1 82 ? -0.680 6.447 17.160 1.00 86.69 82 ALA A O 1
ATOM 622 N N . GLU A 1 83 ? 0.665 7.730 15.910 1.00 89.12 83 GLU A N 1
ATOM 623 C CA . GLU A 1 83 ? 1.895 7.352 16.612 1.00 89.12 83 GLU A CA 1
ATOM 624 C C . GLU A 1 83 ? 1.836 7.696 18.099 1.00 89.12 83 GLU A C 1
ATOM 626 O O . GLU A 1 83 ? 2.189 6.880 18.953 1.00 89.12 83 GLU A O 1
ATOM 631 N N . LYS A 1 84 ? 1.311 8.881 18.422 1.00 89.62 84 LYS A N 1
ATOM 632 C CA . LYS A 1 84 ? 1.102 9.313 19.803 1.00 89.62 84 LYS A CA 1
ATOM 633 C C . LYS A 1 84 ? 0.074 8.449 20.534 1.00 89.62 84 LYS A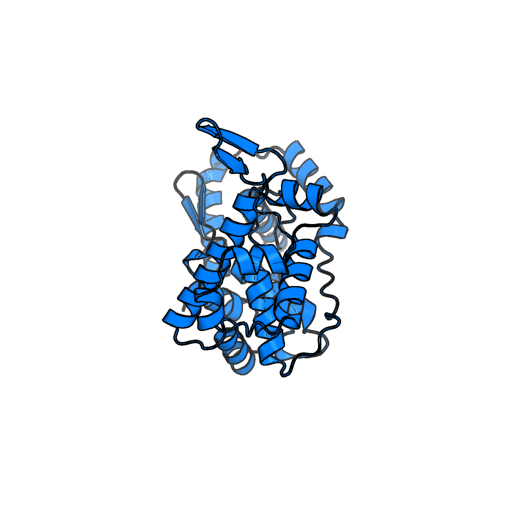 C 1
ATOM 635 O O . LYS A 1 84 ? 0.257 8.177 21.718 1.00 89.62 84 LYS A O 1
ATOM 640 N N . HIS A 1 85 ? -1.004 8.049 19.863 1.00 91.19 85 HIS A N 1
ATOM 641 C CA . HIS A 1 85 ? -2.070 7.257 20.474 1.00 91.19 85 HIS A CA 1
ATOM 642 C C . HIS A 1 85 ? -1.654 5.801 20.710 1.00 91.19 85 HIS A C 1
ATOM 644 O O . HIS A 1 85 ? -1.870 5.271 21.796 1.00 91.19 85 HIS A O 1
ATOM 650 N N . PHE A 1 86 ? -1.026 5.168 19.718 1.00 90.06 86 PHE A N 1
ATOM 651 C CA . PHE A 1 86 ? -0.668 3.747 19.762 1.00 90.06 86 PHE A CA 1
ATOM 652 C C . PHE A 1 86 ? 0.742 3.480 20.305 1.00 90.06 86 PHE A C 1
ATOM 654 O O . PHE A 1 86 ? 1.111 2.321 20.503 1.00 90.06 86 PHE A O 1
ATOM 661 N N . GLY A 1 87 ? 1.552 4.521 20.525 1.00 88.06 87 GLY A N 1
ATOM 662 C CA . GLY A 1 87 ? 2.905 4.402 21.078 1.00 88.06 87 GLY A CA 1
ATOM 663 C C . GLY A 1 87 ? 3.879 3.625 20.185 1.00 88.06 87 GLY A C 1
ATOM 664 O O . GLY A 1 87 ? 4.842 3.043 20.680 1.00 88.06 87 GLY A O 1
ATOM 665 N N . CYS A 1 88 ? 3.621 3.564 18.878 1.00 83.44 88 CYS A N 1
ATOM 666 C CA . CYS A 1 88 ? 4.474 2.908 17.886 1.00 83.44 88 CYS A CA 1
ATOM 667 C C . CYS A 1 88 ? 4.466 3.698 16.574 1.00 83.44 88 CYS A C 1
ATOM 669 O O . CYS A 1 88 ? 3.613 4.561 16.396 1.00 83.44 88 CYS A O 1
ATOM 671 N N . SER A 1 89 ? 5.408 3.425 15.665 1.00 84.62 89 SER A N 1
ATOM 672 C CA . SER A 1 89 ? 5.454 4.116 14.369 1.00 84.62 89 SER A CA 1
ATOM 673 C C . SER A 1 89 ? 4.216 3.819 13.523 1.00 84.62 89 SER A C 1
ATOM 675 O O . SER A 1 89 ? 3.630 2.736 13.619 1.00 84.62 89 SER A O 1
ATOM 677 N N . TYR A 1 90 ? 3.846 4.747 12.638 1.00 83.75 90 TYR A N 1
ATOM 678 C CA . TYR A 1 90 ? 2.659 4.594 11.798 1.00 83.75 90 TYR A CA 1
ATOM 679 C C . TYR A 1 90 ? 2.717 3.331 10.928 1.00 83.75 90 TYR A C 1
ATOM 681 O O . TYR A 1 90 ? 1.742 2.589 10.836 1.00 83.75 90 TYR A O 1
ATOM 689 N N . SER A 1 91 ? 3.881 3.024 10.350 1.00 84.19 91 SER A N 1
ATOM 690 C CA . SER A 1 91 ? 4.063 1.807 9.553 1.00 84.19 91 SER A CA 1
ATOM 691 C C . SER A 1 91 ? 3.924 0.530 10.396 1.00 84.19 91 SER A C 1
ATOM 693 O O . SER A 1 91 ? 3.407 -0.469 9.901 1.00 84.19 91 SER A O 1
ATOM 695 N N . HIS A 1 92 ? 4.325 0.549 11.676 1.00 85.62 92 HIS A N 1
ATOM 696 C CA . HIS A 1 92 ? 4.105 -0.577 12.593 1.00 85.62 92 HIS A CA 1
ATOM 697 C C . HIS A 1 92 ? 2.616 -0.717 12.937 1.00 85.62 92 HIS A C 1
ATOM 699 O O . HIS A 1 92 ? 2.082 -1.826 12.916 1.00 85.62 92 HIS A O 1
ATOM 705 N N . PHE A 1 93 ? 1.939 0.396 13.223 1.00 91.44 93 PHE A N 1
ATOM 706 C CA . PHE A 1 93 ? 0.492 0.433 13.424 1.00 91.44 93 PHE A CA 1
ATOM 707 C C . PHE A 1 93 ? -0.259 -0.161 12.221 1.00 91.44 93 PHE A C 1
ATOM 709 O O . PHE A 1 93 ? -1.078 -1.064 12.402 1.00 91.44 93 PHE A O 1
ATOM 716 N N . LEU A 1 94 ? 0.084 0.263 10.998 1.00 92.69 94 LEU A N 1
ATOM 717 C CA . LEU A 1 94 ? -0.496 -0.301 9.782 1.00 92.69 94 LEU A CA 1
ATOM 718 C C . LEU A 1 94 ? -0.253 -1.802 9.702 1.00 92.69 94 LEU A C 1
ATOM 720 O O . LEU A 1 94 ? -1.197 -2.567 9.520 1.00 92.69 94 LEU A O 1
ATOM 724 N N . LEU A 1 95 ? 0.998 -2.230 9.882 1.00 91.25 95 LEU A N 1
ATOM 725 C CA . LEU A 1 95 ? 1.352 -3.638 9.809 1.00 91.25 95 LEU A CA 1
ATOM 726 C C . LEU A 1 95 ? 0.525 -4.486 10.785 1.00 91.25 95 LEU A C 1
ATOM 728 O O . LEU A 1 95 ? -0.013 -5.513 10.378 1.00 91.25 95 LEU A O 1
ATOM 732 N N . LYS A 1 96 ? 0.372 -4.045 12.040 1.00 92.31 96 LYS A N 1
ATOM 733 C CA . LYS A 1 96 ? -0.471 -4.723 13.038 1.00 92.31 96 LYS A CA 1
ATOM 734 C C . LYS A 1 96 ? -1.919 -4.851 12.574 1.00 92.31 96 LYS A C 1
ATOM 736 O O . LYS A 1 96 ? -2.474 -5.941 12.671 1.00 92.31 96 LYS A O 1
ATOM 741 N N . GLY A 1 97 ? -2.501 -3.778 12.041 1.00 95.31 97 GLY A N 1
ATOM 742 C CA . GLY A 1 97 ? -3.875 -3.797 11.541 1.00 95.31 97 GLY A CA 1
ATOM 743 C C . GLY A 1 97 ? -4.066 -4.744 10.357 1.00 95.31 97 GLY A C 1
ATOM 744 O O . GLY A 1 97 ? -4.986 -5.558 10.356 1.00 95.31 97 GLY A O 1
ATOM 745 N N . PHE A 1 98 ? -3.148 -4.733 9.387 1.00 95.69 98 PHE A N 1
ATOM 746 C CA . PHE A 1 98 ? -3.191 -5.678 8.266 1.00 95.69 98 PHE A CA 1
ATOM 747 C C . PHE A 1 98 ? -2.982 -7.128 8.710 1.00 95.69 98 PHE A C 1
ATOM 749 O O . PHE A 1 98 ? -3.664 -8.024 8.212 1.00 95.69 98 PHE A O 1
ATOM 756 N N . MET A 1 99 ? -2.080 -7.377 9.665 1.00 94.50 99 MET A N 1
ATOM 757 C CA . MET A 1 99 ? -1.922 -8.704 10.261 1.00 94.50 99 MET A CA 1
ATOM 758 C C . MET A 1 99 ? -3.208 -9.155 10.960 1.00 94.50 99 MET A C 1
ATOM 760 O O . MET A 1 99 ? -3.613 -10.300 10.781 1.00 94.50 99 MET A O 1
ATOM 764 N N . ALA A 1 100 ? -3.871 -8.271 11.711 1.00 95.75 100 ALA A N 1
ATOM 765 C CA . ALA A 1 100 ? -5.144 -8.572 12.358 1.00 95.75 100 ALA A CA 1
ATOM 766 C C . ALA A 1 100 ? -6.234 -8.909 11.331 1.00 95.75 100 ALA A C 1
ATOM 768 O O . ALA A 1 100 ? -6.875 -9.946 11.464 1.00 95.75 100 ALA A O 1
ATOM 769 N N . MET A 1 101 ? -6.374 -8.124 10.255 1.00 96.12 101 MET A N 1
ATOM 770 C CA . MET A 1 101 ? -7.303 -8.431 9.157 1.00 96.12 101 MET A CA 1
ATOM 771 C C . MET A 1 101 ? -7.028 -9.804 8.536 1.00 96.12 101 MET A C 1
ATOM 773 O O . MET A 1 101 ? -7.953 -10.591 8.336 1.00 96.12 101 MET A O 1
ATOM 777 N N . TYR A 1 102 ? -5.755 -10.109 8.266 1.00 95.06 102 TYR A N 1
ATOM 778 C CA . TYR A 1 102 ? -5.351 -11.399 7.710 1.00 95.06 102 TYR A CA 1
ATOM 779 C C . TYR A 1 102 ? -5.720 -12.561 8.642 1.00 95.06 102 TYR A C 1
ATOM 781 O O . TYR A 1 102 ? -6.305 -13.549 8.206 1.00 95.06 102 TYR A O 1
ATOM 789 N N . ILE A 1 103 ? -5.409 -12.435 9.937 1.00 94.00 103 ILE A N 1
ATOM 790 C CA . ILE A 1 103 ? -5.698 -13.453 10.960 1.00 94.00 103 ILE A CA 1
ATOM 791 C C . ILE A 1 103 ? -7.211 -13.636 11.146 1.00 94.00 103 ILE A C 1
ATOM 793 O O . ILE A 1 103 ? -7.669 -14.763 11.327 1.00 94.00 103 ILE A O 1
ATOM 797 N N . SER A 1 104 ? -7.986 -12.555 11.045 1.00 93.31 104 SER A N 1
ATOM 798 C CA . SER A 1 104 ? -9.453 -12.572 11.079 1.00 93.31 104 SER A CA 1
ATOM 799 C C . SER A 1 104 ? -10.087 -13.209 9.833 1.00 93.31 104 SER A C 1
ATOM 801 O O . SER A 1 104 ? -11.307 -13.348 9.774 1.00 93.31 104 SER A O 1
ATOM 803 N N . GLY A 1 105 ? -9.285 -13.614 8.841 1.00 91.88 105 GLY A N 1
ATOM 804 C CA . GLY A 1 105 ? -9.748 -14.308 7.642 1.00 91.88 105 GLY A CA 1
ATOM 805 C C . GLY A 1 105 ? -10.243 -13.387 6.528 1.00 91.88 105 GLY A C 1
ATOM 806 O O . GLY A 1 105 ? -10.945 -13.857 5.634 1.00 91.88 105 GLY A O 1
ATOM 807 N N . VAL A 1 106 ? -9.894 -12.094 6.554 1.00 92.19 106 VAL A N 1
ATOM 808 C CA . VAL A 1 106 ? -10.207 -11.189 5.441 1.00 92.19 106 VAL A CA 1
ATOM 809 C C . VAL A 1 106 ? -9.402 -11.617 4.214 1.00 92.19 106 VAL A C 1
ATOM 811 O O . VAL A 1 106 ? -8.175 -11.512 4.187 1.00 92.19 106 VAL A O 1
ATOM 814 N N . ASP A 1 107 ? -10.097 -12.097 3.182 1.00 88.44 107 ASP A N 1
ATOM 815 C CA . ASP A 1 107 ? -9.477 -12.415 1.899 1.00 88.44 107 ASP A CA 1
ATOM 816 C C . ASP A 1 107 ? -9.231 -11.102 1.155 1.00 88.44 107 ASP A C 1
ATOM 818 O O . ASP A 1 107 ? -10.182 -10.456 0.724 1.00 88.44 107 ASP A O 1
ATOM 822 N N . PHE A 1 108 ? -7.970 -10.681 1.035 1.00 95.69 108 PHE A N 1
ATOM 823 C CA . PHE A 1 108 ? -7.528 -9.413 0.433 1.00 95.69 108 PHE A CA 1
ATOM 824 C C . PHE A 1 108 ? -7.742 -9.333 -1.097 1.00 95.69 108 PHE A C 1
ATOM 826 O O . PHE A 1 108 ? -6.853 -8.943 -1.858 1.00 95.69 108 PHE A O 1
ATOM 833 N N . THR A 1 109 ? -8.921 -9.740 -1.551 1.00 97.88 109 THR A N 1
ATOM 834 C CA . THR A 1 109 ? -9.414 -9.638 -2.921 1.00 97.88 109 THR A CA 1
ATOM 835 C C . THR A 1 109 ? -9.881 -8.221 -3.226 1.00 97.88 109 THR A C 1
ATOM 837 O O . THR A 1 109 ? -10.242 -7.454 -2.331 1.00 97.88 109 THR A O 1
ATOM 840 N N . SER A 1 110 ? -9.927 -7.888 -4.512 1.00 97.69 110 SER A N 1
ATOM 841 C CA . SER A 1 110 ? -10.457 -6.618 -5.006 1.00 97.69 110 SER A CA 1
ATOM 842 C C . SER A 1 110 ? -11.891 -6.370 -4.521 1.00 97.69 110 SER A C 1
ATOM 844 O O . SER A 1 110 ? -12.205 -5.265 -4.083 1.00 97.69 110 SER A O 1
ATOM 846 N N . ASP A 1 111 ? -12.731 -7.414 -4.526 1.00 97.38 111 ASP A N 1
ATOM 847 C CA . ASP A 1 111 ? -14.122 -7.354 -4.060 1.00 97.38 111 ASP A CA 1
ATOM 848 C C . ASP A 1 111 ? -14.205 -7.080 -2.553 1.00 97.38 111 ASP A C 1
ATOM 850 O O . ASP A 1 111 ? -14.815 -6.092 -2.140 1.00 97.38 111 ASP A O 1
ATOM 854 N N . ALA A 1 112 ? -13.512 -7.870 -1.727 1.00 96.81 112 ALA A N 1
ATOM 855 C CA . ALA A 1 112 ? -13.508 -7.667 -0.280 1.00 96.81 112 ALA A CA 1
ATOM 856 C C . ALA A 1 112 ? -13.012 -6.265 0.101 1.00 96.81 112 ALA A C 1
ATOM 858 O O . ALA A 1 112 ? -13.653 -5.581 0.894 1.00 96.81 112 ALA A O 1
ATOM 859 N N . LEU A 1 113 ? -11.915 -5.799 -0.511 1.00 97.44 113 LEU A N 1
ATOM 860 C CA . LEU A 1 113 ? -11.373 -4.461 -0.266 1.00 97.44 113 LEU A CA 1
ATOM 861 C C . LEU A 1 113 ? -12.348 -3.349 -0.668 1.00 97.44 113 LEU A C 1
ATOM 863 O O . LEU A 1 113 ? -12.485 -2.367 0.059 1.00 97.44 113 LEU A O 1
ATOM 867 N N . SER A 1 114 ? -13.035 -3.499 -1.805 1.00 96.81 114 SER A N 1
ATOM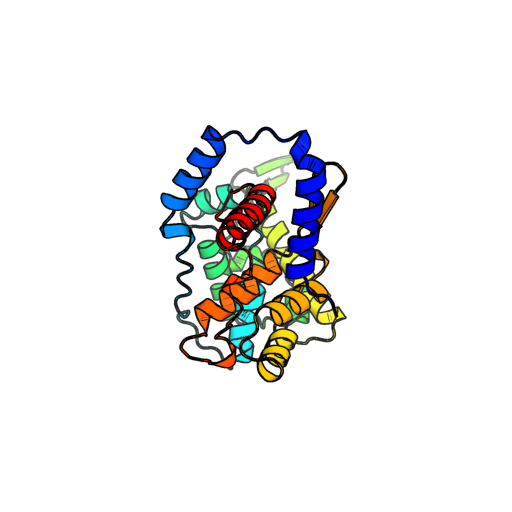 868 C CA . SER A 1 114 ? -14.014 -2.514 -2.285 1.00 96.81 114 SER A CA 1
ATOM 869 C C . SER A 1 114 ? -15.234 -2.380 -1.365 1.00 96.81 114 SER A C 1
ATOM 871 O O . SER A 1 114 ? -15.835 -1.306 -1.295 1.00 96.81 114 SER A O 1
ATOM 873 N N . ASN A 1 115 ? -15.541 -3.434 -0.604 1.00 96.56 115 ASN A N 1
ATOM 874 C CA . ASN A 1 115 ? -16.702 -3.513 0.277 1.00 96.56 115 ASN A CA 1
ATOM 875 C C . ASN A 1 115 ? -16.384 -3.265 1.765 1.00 96.56 115 ASN A C 1
ATOM 877 O O . ASN A 1 115 ? -17.316 -3.175 2.557 1.00 96.56 115 ASN A O 1
ATOM 881 N N . LEU A 1 116 ? -15.111 -3.093 2.154 1.00 96.06 116 LEU A N 1
ATOM 882 C CA . LEU A 1 116 ? -14.700 -2.875 3.553 1.00 96.06 116 LEU A CA 1
ATOM 883 C C . LEU A 1 116 ? -15.453 -1.729 4.215 1.00 96.06 116 LEU A C 1
ATOM 885 O O . LEU A 1 116 ? -15.472 -0.626 3.685 1.00 96.06 116 LEU A O 1
ATOM 889 N N . GLU A 1 117 ? -16.017 -1.927 5.393 1.00 96.81 117 GLU A N 1
ATOM 890 C CA . GLU A 1 117 ? -16.696 -0.880 6.144 1.00 96.81 117 GLU A CA 1
ATOM 891 C C . GLU A 1 117 ? -15.774 -0.191 7.154 1.00 96.81 117 GLU A C 1
ATOM 893 O O . GLU A 1 117 ? -14.724 -0.694 7.555 1.00 96.81 117 GLU A O 1
ATOM 898 N N . LEU A 1 118 ? -16.199 0.988 7.619 1.00 96.88 118 LEU A N 1
ATOM 899 C CA . LEU A 1 118 ? -15.473 1.736 8.648 1.00 96.88 118 LEU A CA 1
ATOM 900 C C . LEU A 1 118 ? -15.286 0.910 9.932 1.00 96.88 118 LEU A C 1
ATOM 902 O O . LEU A 1 118 ? -14.274 1.053 10.620 1.00 96.88 118 LEU A O 1
ATOM 906 N N . TYR A 1 119 ? -16.262 0.056 10.252 1.00 96.00 119 TYR A N 1
ATOM 907 C CA . TYR A 1 119 ? -16.206 -0.826 11.413 1.00 96.00 119 TYR A CA 1
ATOM 908 C C . TYR A 1 119 ? -15.142 -1.920 11.260 1.00 96.00 119 TYR A C 1
ATOM 910 O O . TYR A 1 119 ? -14.441 -2.204 12.229 1.00 96.00 119 TYR A O 1
ATOM 918 N N . ASP A 1 120 ? -14.943 -2.458 10.053 1.00 95.62 120 ASP A N 1
ATOM 919 C CA . ASP A 1 120 ? -13.893 -3.448 9.791 1.00 95.62 120 ASP A CA 1
ATOM 920 C C . ASP A 1 120 ? -12.509 -2.857 10.071 1.00 95.62 120 ASP A C 1
ATOM 922 O O . ASP A 1 120 ? -11.673 -3.483 10.725 1.00 95.62 120 ASP A O 1
ATOM 926 N N . ILE A 1 121 ? -12.280 -1.615 9.633 1.00 97.00 121 ILE A N 1
ATOM 927 C CA . ILE A 1 121 ? -11.025 -0.904 9.889 1.00 97.00 121 ILE A CA 1
ATOM 928 C C . ILE A 1 121 ? -10.877 -0.572 11.370 1.00 97.00 121 ILE A C 1
ATOM 930 O O . ILE A 1 121 ? -9.830 -0.842 11.951 1.00 97.00 121 ILE A O 1
ATOM 934 N N . SER A 1 122 ? -11.921 -0.041 12.004 1.00 96.94 122 SER A N 1
ATOM 935 C CA . SER A 1 122 ? -11.906 0.240 13.442 1.00 96.94 122 SER A CA 1
ATOM 936 C C . SER A 1 122 ? -11.551 -0.994 14.266 1.00 96.94 122 SER A C 1
ATOM 938 O O . SER A 1 122 ? -10.651 -0.924 15.097 1.00 96.94 122 SER A O 1
ATOM 940 N N . SER A 1 123 ? -12.204 -2.126 13.997 1.00 96.69 123 SER A N 1
ATOM 941 C CA . SER A 1 123 ? -12.020 -3.351 14.767 1.00 96.69 123 SER A CA 1
ATOM 942 C C . SER A 1 123 ? -10.646 -3.982 14.553 1.00 96.69 123 SER A C 1
ATOM 944 O O . SER A 1 123 ? -10.056 -4.466 15.513 1.00 96.69 123 SER A O 1
ATOM 946 N N . ASN A 1 124 ? -10.132 -4.017 13.319 1.00 96.81 124 ASN A N 1
ATOM 947 C CA . ASN A 1 124 ? -8.854 -4.682 13.044 1.00 96.81 124 ASN A CA 1
ATOM 948 C C . ASN A 1 124 ? -7.639 -3.804 13.380 1.00 96.81 124 ASN A C 1
ATOM 950 O O . ASN A 1 124 ? -6.592 -4.331 13.745 1.00 96.81 124 ASN A O 1
ATOM 954 N N . PHE A 1 125 ? -7.762 -2.479 13.274 1.00 96.38 125 PHE A N 1
ATOM 955 C CA . PHE A 1 125 ? -6.683 -1.540 13.605 1.00 96.38 125 PHE A CA 1
ATOM 956 C C . PHE A 1 125 ? -6.786 -0.995 15.036 1.00 96.38 125 PHE A C 1
ATOM 958 O O . PHE A 1 125 ? -5.947 -0.192 15.429 1.00 96.38 125 PHE A O 1
ATOM 965 N N . ASP A 1 126 ? -7.801 -1.406 15.802 1.00 95.81 126 ASP A N 1
ATOM 966 C CA . ASP A 1 126 ? -8.096 -0.887 17.143 1.00 95.81 126 ASP A CA 1
ATOM 967 C C . ASP A 1 126 ? -8.244 0.650 17.158 1.00 95.81 126 ASP A C 1
ATOM 969 O O . ASP A 1 126 ? -7.794 1.346 18.066 1.00 95.81 126 ASP A O 1
ATOM 973 N N . ILE A 1 127 ? -8.848 1.212 16.100 1.00 96.00 127 ILE A N 1
ATOM 974 C CA . ILE A 1 127 ? -9.094 2.656 16.003 1.00 96.00 127 ILE A CA 1
ATOM 975 C C . ILE A 1 127 ? -10.452 2.961 16.637 1.00 96.00 127 ILE A C 1
ATOM 977 O O . ILE A 1 127 ? -11.482 2.592 16.061 1.00 96.00 127 ILE A O 1
ATOM 981 N N . PRO A 1 128 ? -10.514 3.686 17.763 1.00 94.31 128 PRO A N 1
ATOM 982 C CA . PRO A 1 128 ? -11.787 4.092 18.344 1.00 94.31 128 PRO A CA 1
ATOM 983 C C . PRO A 1 128 ? -12.545 5.044 17.405 1.00 94.31 128 PRO A C 1
ATOM 985 O O . PRO A 1 128 ? -11.978 6.007 16.886 1.00 94.31 128 PRO A O 1
ATOM 988 N N . LEU A 1 129 ? -13.844 4.788 17.203 1.00 94.00 129 LEU A N 1
ATOM 989 C CA . LEU A 1 129 ? -14.725 5.641 16.385 1.00 94.00 129 LEU A CA 1
ATOM 990 C C . LEU A 1 129 ? -15.490 6.678 17.213 1.00 94.00 129 LEU A C 1
ATOM 992 O O . LEU A 1 129 ? -15.788 7.760 16.711 1.00 94.00 129 LEU A O 1
ATOM 996 N N . THR A 1 130 ? -15.789 6.370 18.474 1.00 92.06 130 THR A N 1
ATOM 997 C CA . THR A 1 130 ? -16.540 7.235 19.397 1.00 92.06 130 THR A CA 1
ATOM 998 C C . THR A 1 130 ? -15.670 7.653 20.576 1.00 92.06 130 THR A C 1
ATOM 1000 O O . THR A 1 130 ? -14.914 6.846 21.115 1.00 92.06 130 THR A O 1
ATOM 1003 N N . GLY A 1 131 ? -15.774 8.915 20.977 1.00 85.12 131 GLY A N 1
ATOM 1004 C CA . GLY A 1 131 ? -15.124 9.463 22.159 1.00 85.12 131 GLY A CA 1
ATOM 1005 C C . GLY A 1 131 ? -15.881 9.151 23.453 1.00 85.12 131 GLY A C 1
ATOM 1006 O O . GLY A 1 131 ? -17.019 8.688 23.441 1.00 85.12 131 GLY A O 1
ATOM 1007 N N . ALA A 1 132 ? -15.242 9.448 24.586 1.00 78.44 132 ALA A N 1
ATOM 1008 C CA . ALA A 1 132 ? -15.821 9.260 25.920 1.00 78.44 132 ALA A CA 1
ATOM 1009 C C . ALA A 1 132 ? -16.837 10.351 26.321 1.00 78.44 132 ALA A C 1
ATOM 1011 O O . ALA A 1 132 ? -17.501 10.233 27.348 1.00 78.44 132 ALA A O 1
ATOM 1012 N N . THR A 1 133 ? -16.941 11.432 25.546 1.00 79.50 133 THR A N 1
ATOM 1013 C CA . THR A 1 133 ? -17.822 12.569 25.821 1.00 79.50 133 THR A CA 1
ATOM 1014 C C . THR A 1 133 ? -19.136 12.437 25.056 1.00 79.50 133 THR A C 1
ATOM 1016 O O . THR A 1 133 ? -19.153 12.332 23.827 1.00 79.50 133 THR A O 1
ATOM 1019 N N . SER A 1 134 ? -20.258 12.483 25.775 1.00 80.75 134 SER A N 1
ATOM 1020 C CA . SER A 1 134 ? -21.581 12.644 25.172 1.00 80.75 134 SER A CA 1
ATOM 1021 C C . SER A 1 134 ? -21.963 14.125 25.105 1.00 80.75 134 SER A C 1
ATOM 1023 O O . SER A 1 134 ? -21.580 14.942 25.944 1.00 80.75 134 SER A O 1
ATOM 1025 N N . LYS A 1 135 ? -22.699 14.502 24.059 1.00 82.69 135 LYS A N 1
ATOM 1026 C CA . LYS A 1 135 ? -23.327 15.816 23.919 1.00 82.69 135 LYS A CA 1
ATOM 1027 C C . LYS A 1 135 ? -24.835 15.627 23.952 1.00 82.69 135 LYS A C 1
ATOM 1029 O O . LYS A 1 135 ? -25.385 14.887 23.139 1.00 82.69 135 LYS A O 1
ATOM 1034 N N . THR A 1 136 ? -25.513 16.317 24.860 1.00 81.19 136 THR A N 1
ATOM 1035 C CA . THR A 1 136 ? -26.976 16.364 24.865 1.00 81.19 136 THR A CA 1
ATOM 1036 C C . THR A 1 136 ? -27.453 17.144 23.641 1.00 81.19 136 THR A C 1
ATOM 1038 O O . THR A 1 136 ? -27.149 18.329 23.498 1.00 81.19 136 THR A O 1
ATOM 1041 N N . VAL A 1 137 ? -28.169 16.475 22.738 1.00 84.25 137 VAL A N 1
ATOM 1042 C CA . VAL A 1 137 ? -28.721 17.092 21.518 1.00 84.25 137 VAL A CA 1
ATOM 1043 C C . VAL A 1 137 ? -30.138 17.600 21.780 1.00 84.25 137 VAL A C 1
ATOM 1045 O O . VAL A 1 137 ? -30.523 18.660 21.293 1.00 84.25 137 VAL A O 1
ATOM 1048 N N . MET A 1 138 ? -30.891 16.871 22.607 1.00 83.25 138 MET A N 1
ATOM 1049 C CA . MET A 1 138 ? -32.218 17.228 23.109 1.00 83.25 138 MET A CA 1
ATOM 1050 C C . MET A 1 138 ? -32.389 16.693 24.540 1.00 83.25 138 MET A C 1
ATOM 1052 O O . MET A 1 138 ? -31.657 15.781 24.927 1.00 83.25 138 MET A O 1
ATOM 1056 N N . PRO A 1 139 ? -33.337 17.213 25.344 1.00 86.38 139 PRO A N 1
ATOM 1057 C CA . PRO A 1 139 ? -33.601 16.675 26.678 1.00 86.38 139 PRO A CA 1
ATOM 1058 C C . PRO A 1 139 ? -33.863 15.161 26.629 1.00 86.38 139 PRO A C 1
ATOM 1060 O O . PRO A 1 139 ? -34.788 14.713 25.957 1.00 86.38 139 PRO A O 1
ATOM 1063 N N . GLY A 1 140 ? -33.029 14.377 27.317 1.00 82.69 140 GLY A N 1
ATOM 1064 C CA . GLY A 1 140 ? -33.110 12.910 27.334 1.00 82.69 140 GLY A CA 1
ATOM 1065 C C . GLY A 1 140 ? -32.469 12.188 26.140 1.00 82.69 140 GLY A C 1
ATOM 1066 O O . GLY A 1 140 ? -32.505 10.963 26.106 1.00 82.69 140 GLY A O 1
ATOM 1067 N N . VAL A 1 141 ? -31.866 12.909 25.184 1.00 84.56 141 VAL A N 1
ATOM 1068 C CA . VAL A 1 141 ? -31.144 12.330 24.039 1.00 84.56 141 VAL A CA 1
ATOM 1069 C C . VAL A 1 141 ? -29.689 12.789 24.058 1.00 84.56 141 VAL A C 1
ATOM 1071 O O . VAL A 1 141 ? -29.370 13.955 23.796 1.00 84.56 141 VAL A O 1
ATOM 1074 N N . GLU A 1 142 ? -28.800 11.845 24.346 1.00 86.19 142 GLU A N 1
ATOM 1075 C CA . GLU A 1 142 ? -27.354 12.031 24.307 1.00 86.19 142 GLU A CA 1
ATOM 1076 C C . GLU A 1 142 ? -26.764 11.404 23.044 1.00 86.19 142 GLU A C 1
ATOM 1078 O O . GLU A 1 142 ? -27.088 10.273 22.688 1.00 86.19 142 GLU A O 1
ATOM 1083 N N . GLN A 1 143 ? -25.882 12.140 22.371 1.00 86.31 143 GLN A N 1
ATOM 1084 C CA . GLN A 1 143 ? -25.115 11.645 21.235 1.00 86.31 143 GLN A CA 1
ATOM 1085 C C . GLN A 1 143 ? -23.640 11.565 21.626 1.00 86.31 143 GLN A C 1
ATOM 1087 O O . GLN A 1 143 ? -23.053 12.561 22.055 1.00 86.31 143 GLN A O 1
ATOM 1092 N N . LEU A 1 144 ? -23.038 10.385 21.473 1.00 87.31 144 LEU A N 1
ATOM 1093 C CA . LEU A 1 144 ? -21.594 10.207 21.621 1.00 87.31 144 LEU A CA 1
ATOM 1094 C C . LEU A 1 144 ? -20.871 11.025 20.552 1.00 87.31 144 LEU A C 1
ATOM 1096 O O . LEU A 1 144 ? -21.242 10.989 19.377 1.00 87.31 144 LEU A O 1
ATOM 1100 N N . GLN A 1 145 ? -19.860 11.782 20.965 1.00 89.88 145 GLN A N 1
ATOM 1101 C CA . GLN A 1 145 ? -19.011 12.499 20.024 1.00 89.88 145 GLN A CA 1
ATOM 1102 C C . GLN A 1 145 ? -18.089 11.527 19.290 1.00 89.88 145 GLN A C 1
ATOM 1104 O O . GLN A 1 145 ? -17.747 10.461 19.800 1.00 89.88 145 GLN A O 1
ATOM 1109 N N . ASP A 1 146 ? -17.667 11.910 18.091 1.00 91.81 146 ASP A N 1
ATOM 1110 C CA . ASP A 1 146 ? -16.677 11.154 17.335 1.00 91.81 146 ASP A CA 1
ATOM 1111 C C . ASP A 1 146 ? -15.309 11.206 18.025 1.00 91.81 146 ASP A C 1
ATOM 1113 O O . ASP A 1 146 ? -14.921 12.224 18.603 1.00 91.81 146 ASP A O 1
ATOM 1117 N N . HIS A 1 147 ? -14.565 10.104 17.959 1.00 93.31 147 HIS A N 1
ATOM 1118 C CA . HIS A 1 147 ? -13.188 10.080 18.438 1.00 93.31 147 HIS A CA 1
ATOM 1119 C C . HIS A 1 147 ? -12.278 10.885 17.496 1.00 93.31 147 HIS A C 1
ATOM 1121 O O . HIS A 1 147 ? -12.489 10.905 16.282 1.00 93.31 147 HIS A O 1
ATOM 1127 N N . THR A 1 148 ? -11.208 11.484 18.027 1.00 91.88 148 THR A N 1
ATOM 1128 C CA . THR A 1 148 ? -10.247 12.281 17.239 1.00 91.88 148 THR A CA 1
ATOM 1129 C C . THR A 1 148 ? -9.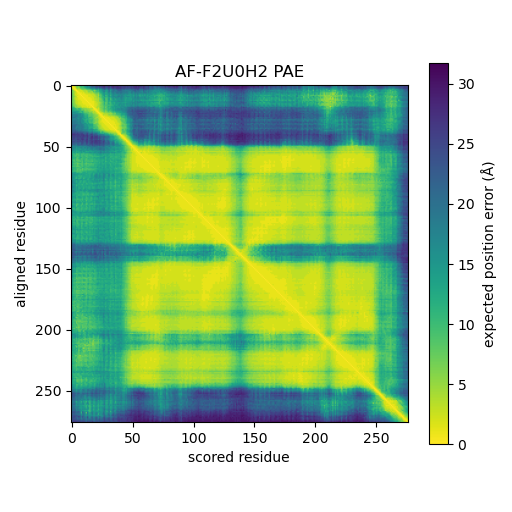569 11.493 16.116 1.00 91.88 148 THR A C 1
ATOM 1131 O O . THR A 1 148 ? -9.197 12.075 15.107 1.00 91.88 148 THR A O 1
ATOM 1134 N N . LEU A 1 149 ? -9.453 10.171 16.268 1.00 93.44 149 LEU A N 1
ATOM 1135 C CA . LEU A 1 149 ? -8.893 9.248 15.270 1.00 93.44 149 LEU A CA 1
ATOM 1136 C C . LEU A 1 149 ? -9.920 8.663 14.291 1.00 93.44 149 LEU A C 1
ATOM 1138 O O . LEU A 1 149 ? -9.533 7.954 13.364 1.00 93.44 149 LEU A O 1
ATOM 1142 N N . LYS A 1 150 ? -11.218 8.961 14.427 1.00 94.88 150 LYS A N 1
ATOM 1143 C CA . LYS A 1 150 ? -12.221 8.516 13.445 1.00 94.88 150 LYS A CA 1
ATOM 1144 C C . LYS A 1 150 ? -11.854 8.909 11.999 1.00 94.88 150 LYS A C 1
ATOM 1146 O O . LYS A 1 150 ? -12.014 8.062 11.117 1.00 94.88 150 LYS A O 1
ATOM 1151 N N . PRO A 1 151 ? -11.307 10.112 11.722 1.00 94.50 151 PRO A N 1
ATOM 1152 C CA . PRO A 1 151 ? -10.855 10.473 10.379 1.00 94.50 151 PRO A CA 1
ATOM 1153 C C . PRO A 1 151 ? -9.726 9.587 9.832 1.00 94.50 151 PRO A C 1
ATOM 1155 O O . PRO A 1 151 ? -9.680 9.349 8.627 1.00 94.50 151 PRO A O 1
ATOM 1158 N N . LEU A 1 152 ? -8.847 9.047 10.686 1.00 93.81 152 LEU A N 1
ATOM 1159 C CA . LEU A 1 152 ? -7.829 8.079 10.266 1.00 93.81 152 LEU A CA 1
ATOM 1160 C C . LEU A 1 152 ? -8.485 6.788 9.763 1.00 93.81 152 LEU A C 1
ATOM 1162 O O . LEU A 1 152 ? -8.151 6.317 8.677 1.00 93.81 152 LEU A O 1
ATOM 1166 N N . ALA A 1 153 ? -9.456 6.251 10.511 1.00 96.06 153 ALA A N 1
ATOM 1167 C CA . ALA A 1 153 ? -10.203 5.067 10.089 1.00 96.06 153 ALA A CA 1
ATOM 1168 C C . ALA A 1 153 ? -10.957 5.317 8.771 1.00 96.06 153 ALA A C 1
ATOM 1170 O O . ALA A 1 153 ? -10.939 4.470 7.879 1.00 96.06 153 ALA A O 1
ATOM 1171 N N . GLN A 1 154 ? -11.565 6.498 8.607 1.00 95.44 154 GLN A N 1
ATOM 1172 C CA . GLN A 1 154 ? -12.233 6.895 7.362 1.00 95.44 154 GLN A CA 1
ATOM 1173 C C . GLN A 1 154 ? -11.256 6.984 6.186 1.00 95.44 154 GLN A C 1
ATOM 1175 O O . GLN A 1 154 ? -11.558 6.474 5.108 1.00 95.44 154 GLN A O 1
ATOM 1180 N N . SER A 1 155 ? -10.084 7.587 6.400 1.00 93.31 155 SER A N 1
ATOM 1181 C CA . SER A 1 155 ? -9.033 7.698 5.388 1.00 93.31 155 SER A CA 1
ATOM 1182 C C . SER A 1 155 ? -8.542 6.320 4.939 1.00 93.31 155 SER A C 1
ATOM 1184 O O . SER A 1 155 ? -8.551 6.023 3.745 1.00 93.31 155 SER A O 1
ATOM 1186 N N . LEU A 1 156 ? -8.223 5.430 5.886 1.00 95.12 156 LEU A N 1
ATOM 1187 C CA . LEU A 1 156 ? -7.802 4.059 5.587 1.00 95.12 156 LEU A CA 1
ATOM 1188 C C . LEU A 1 156 ? -8.890 3.258 4.870 1.00 95.12 156 LEU A C 1
ATOM 1190 O O . LEU A 1 156 ? -8.598 2.591 3.880 1.00 95.12 156 LEU A O 1
ATOM 1194 N N . THR A 1 157 ? -10.145 3.370 5.316 1.00 96.38 157 THR A N 1
ATOM 1195 C CA . THR A 1 157 ? -11.290 2.718 4.657 1.00 96.38 157 THR A CA 1
ATOM 1196 C C . THR A 1 157 ? -11.411 3.191 3.210 1.00 96.38 157 THR A C 1
ATOM 1198 O O . THR A 1 157 ? -11.481 2.376 2.294 1.00 96.38 157 THR A O 1
ATOM 1201 N N . SER A 1 158 ? -11.391 4.509 2.987 1.00 94.75 158 SER A N 1
ATOM 1202 C CA . SER A 1 158 ? -11.474 5.107 1.651 1.00 94.75 158 SER A CA 1
ATOM 1203 C C . SER A 1 158 ? -10.329 4.637 0.752 1.00 94.75 158 SER A C 1
ATOM 1205 O O . SER A 1 158 ? -10.555 4.206 -0.379 1.00 94.75 158 SER A O 1
ATOM 1207 N N . ARG A 1 159 ? -9.101 4.638 1.279 1.00 94.12 159 ARG A N 1
ATOM 1208 C CA . ARG A 1 159 ? -7.903 4.231 0.544 1.00 94.12 159 ARG A CA 1
ATOM 1209 C C . ARG A 1 159 ? -7.932 2.751 0.162 1.00 94.12 159 ARG A C 1
ATOM 1211 O O . ARG A 1 159 ? -7.646 2.414 -0.983 1.00 94.12 159 ARG A O 1
ATOM 1218 N N . LEU A 1 160 ? -8.339 1.870 1.074 1.00 96.19 160 LEU A N 1
ATOM 1219 C CA . LEU A 1 160 ? -8.481 0.437 0.796 1.00 96.19 160 LEU A CA 1
ATOM 1220 C C . LEU A 1 160 ? -9.599 0.139 -0.205 1.00 96.19 160 LEU A C 1
ATOM 1222 O O . LEU A 1 160 ? -9.392 -0.648 -1.130 1.00 96.19 160 LEU A O 1
ATOM 1226 N N . ARG A 1 161 ? -10.738 0.831 -0.098 1.00 96.50 161 ARG A N 1
ATOM 1227 C CA . ARG A 1 161 ? -11.806 0.742 -1.102 1.00 96.50 161 ARG A CA 1
ATOM 1228 C C . ARG A 1 161 ? -11.339 1.200 -2.474 1.00 96.50 161 ARG A C 1
ATOM 1230 O O . ARG A 1 161 ? -11.674 0.564 -3.472 1.00 96.50 161 ARG A O 1
ATOM 1237 N N . ALA A 1 162 ? -10.547 2.270 -2.532 1.00 95.25 162 ALA A N 1
ATOM 1238 C CA . ALA A 1 162 ? -9.970 2.761 -3.775 1.00 95.25 162 ALA A CA 1
ATOM 1239 C C . ALA A 1 162 ? -9.031 1.720 -4.400 1.00 95.25 162 ALA A C 1
ATOM 1241 O O . ALA A 1 162 ? -9.125 1.488 -5.603 1.00 95.25 162 ALA A O 1
ATOM 1242 N N . ILE A 1 163 ? -8.184 1.056 -3.603 1.00 96.06 163 ILE A N 1
ATOM 1243 C CA . ILE A 1 163 ? -7.334 -0.057 -4.064 1.00 96.06 163 ILE A CA 1
ATOM 1244 C C . ILE A 1 163 ? -8.200 -1.183 -4.645 1.00 96.06 163 ILE A C 1
ATOM 1246 O O . ILE A 1 163 ? -7.989 -1.586 -5.787 1.00 96.06 163 ILE A O 1
ATOM 1250 N N . GLY A 1 164 ? -9.203 -1.653 -3.895 1.00 96.81 164 GLY A N 1
ATOM 1251 C CA . GLY A 1 164 ? -10.096 -2.727 -4.341 1.00 96.81 164 GLY A CA 1
ATOM 1252 C C . GLY A 1 164 ? -10.841 -2.385 -5.632 1.00 96.81 164 GLY A C 1
ATOM 1253 O O . GLY A 1 164 ? -10.853 -3.170 -6.576 1.00 96.81 164 GLY A O 1
ATOM 1254 N N . THR A 1 165 ? -11.382 -1.169 -5.714 1.00 96.62 165 THR A N 1
ATOM 1255 C CA . THR A 1 165 ? -12.109 -0.669 -6.891 1.00 96.62 165 THR A CA 1
ATOM 1256 C C . THR A 1 165 ? -11.215 -0.592 -8.128 1.00 96.62 165 THR A C 1
ATOM 1258 O O . THR A 1 165 ? -11.613 -1.040 -9.201 1.00 96.62 165 THR A O 1
ATOM 1261 N N . ALA A 1 166 ? -9.994 -0.064 -8.000 1.00 95.62 166 ALA A N 1
ATOM 1262 C CA . ALA A 1 166 ? -9.055 -0.003 -9.122 1.00 95.62 166 ALA A CA 1
ATOM 1263 C C . ALA A 1 166 ? -8.638 -1.392 -9.610 1.00 95.62 166 ALA A C 1
ATOM 1265 O O . ALA A 1 166 ? -8.658 -1.652 -10.812 1.00 95.62 166 ALA A O 1
ATOM 1266 N N . ALA A 1 167 ? -8.315 -2.300 -8.687 1.00 96.50 167 ALA A N 1
ATOM 1267 C CA . ALA A 1 167 ? -7.956 -3.666 -9.042 1.00 96.50 167 ALA A CA 1
ATOM 1268 C C . ALA A 1 167 ? -9.126 -4.396 -9.731 1.00 96.50 167 ALA A C 1
ATOM 1270 O O . ALA A 1 167 ? -8.921 -5.068 -10.742 1.00 96.50 167 ALA A O 1
ATOM 1271 N N . ALA A 1 168 ? -10.363 -4.192 -9.262 1.00 96.56 168 ALA A N 1
ATOM 1272 C CA . ALA A 1 168 ? -11.562 -4.733 -9.900 1.00 96.56 168 ALA A CA 1
ATOM 1273 C C . ALA A 1 168 ? -11.783 -4.166 -11.316 1.00 96.56 168 ALA A C 1
ATOM 1275 O O . ALA A 1 168 ? -12.080 -4.929 -12.237 1.00 96.56 168 ALA A O 1
ATOM 1276 N N . HIS A 1 169 ? -11.589 -2.856 -11.522 1.00 96.19 169 HIS A N 1
ATOM 1277 C CA . HIS A 1 169 ? -11.649 -2.234 -12.852 1.00 96.19 169 HIS A CA 1
ATOM 1278 C C . HIS A 1 169 ? -10.579 -2.772 -13.810 1.00 96.19 169 HIS A C 1
ATOM 1280 O O . HIS A 1 169 ? -10.832 -2.882 -15.007 1.00 96.19 169 HIS A O 1
ATOM 1286 N N . ALA A 1 170 ? -9.410 -3.149 -13.290 1.00 95.25 170 ALA A N 1
ATOM 1287 C CA . ALA A 1 170 ? -8.352 -3.812 -14.049 1.00 95.25 170 ALA A CA 1
ATOM 1288 C C . ALA A 1 170 ? -8.586 -5.328 -14.238 1.00 95.25 170 ALA A C 1
ATOM 1290 O O . ALA A 1 170 ? -7.711 -6.018 -14.756 1.00 95.25 170 ALA A O 1
ATOM 1291 N N . HIS A 1 171 ? -9.750 -5.853 -13.831 1.00 96.81 171 HIS A N 1
ATOM 1292 C CA . HIS A 1 171 ? -10.104 -7.277 -13.868 1.00 96.81 171 HIS A CA 1
ATOM 1293 C C . HIS A 1 171 ? -9.149 -8.188 -13.077 1.00 96.81 171 HIS A C 1
ATOM 1295 O O . HIS A 1 171 ? -8.990 -9.365 -13.404 1.00 96.81 171 HIS A O 1
ATOM 1301 N N . LEU A 1 172 ? -8.537 -7.658 -12.018 1.00 96.94 172 LEU A N 1
ATOM 1302 C CA . LEU A 1 172 ? -7.668 -8.408 -11.116 1.00 96.94 172 LEU A CA 1
ATOM 1303 C C . LEU A 1 172 ? -8.486 -8.944 -9.940 1.00 96.94 172 LEU A C 1
ATOM 1305 O O . LEU A 1 172 ? -9.269 -8.208 -9.331 1.00 96.94 172 LEU A O 1
ATOM 1309 N N . ARG A 1 173 ? -8.295 -10.222 -9.586 1.00 97.19 173 ARG A N 1
ATOM 1310 C CA . ARG A 1 173 ? -8.934 -10.805 -8.396 1.00 97.19 173 ARG A CA 1
ATOM 1311 C C . ARG A 1 173 ? -8.263 -10.292 -7.127 1.00 97.19 173 ARG A C 1
ATOM 1313 O O . ARG A 1 173 ? -8.958 -9.999 -6.155 1.00 97.19 173 ARG A O 1
ATOM 1320 N N . TYR A 1 174 ? -6.942 -10.184 -7.152 1.00 97.44 174 TYR A N 1
ATOM 1321 C CA . TYR A 1 174 ? -6.123 -9.621 -6.090 1.00 97.44 174 TYR A CA 1
ATOM 1322 C C . TYR A 1 174 ? -5.355 -8.403 -6.618 1.00 97.44 174 TYR A C 1
ATOM 1324 O O . TYR A 1 174 ? -4.803 -8.467 -7.718 1.00 97.44 174 TYR A O 1
ATOM 1332 N N . PRO A 1 175 ? -5.239 -7.307 -5.845 1.00 95.81 175 PRO A N 1
ATOM 1333 C CA . PRO A 1 175 ? -4.431 -6.147 -6.235 1.00 95.81 175 PRO A CA 1
ATOM 1334 C C . PRO A 1 175 ? -2.991 -6.485 -6.651 1.00 95.81 175 PRO A C 1
ATOM 1336 O O . PRO A 1 175 ? -2.427 -5.834 -7.527 1.00 95.81 175 PRO A O 1
ATOM 1339 N N . GLY A 1 176 ? -2.397 -7.510 -6.036 1.00 95.62 176 GLY A N 1
ATOM 1340 C CA . GLY A 1 176 ? -1.049 -7.986 -6.335 1.00 95.62 176 GLY A CA 1
ATOM 1341 C C . GLY A 1 176 ? -0.916 -8.873 -7.576 1.00 95.62 176 GLY A C 1
ATOM 1342 O O . GLY A 1 176 ? 0.218 -9.134 -7.971 1.00 95.62 176 GLY A O 1
ATOM 1343 N N . ASP A 1 177 ? -2.008 -9.323 -8.209 1.00 96.12 177 ASP A N 1
ATOM 1344 C CA . ASP A 1 177 ? -1.956 -10.290 -9.326 1.00 96.12 177 ASP A CA 1
ATOM 1345 C C . ASP A 1 177 ? -1.089 -9.776 -10.485 1.00 96.12 177 ASP A C 1
ATOM 1347 O O . ASP A 1 177 ? -0.209 -10.482 -10.977 1.00 96.12 177 ASP A O 1
ATOM 1351 N N . ALA A 1 178 ? -1.251 -8.504 -10.862 1.00 93.19 178 ALA A N 1
ATOM 1352 C CA . ALA A 1 178 ? -0.454 -7.900 -11.929 1.00 93.19 178 ALA A CA 1
ATOM 1353 C C . ALA A 1 178 ? 1.050 -7.874 -11.611 1.00 93.19 178 ALA A C 1
ATOM 1355 O O . ALA A 1 178 ? 1.878 -7.995 -12.515 1.00 93.19 178 ALA A O 1
ATOM 1356 N N . VAL A 1 179 ? 1.409 -7.732 -10.333 1.00 94.75 179 VAL A N 1
ATOM 1357 C CA . VAL A 1 179 ? 2.806 -7.737 -9.891 1.00 94.75 179 VAL A CA 1
ATOM 1358 C C . VAL A 1 179 ? 3.378 -9.149 -9.937 1.00 94.75 179 VAL A C 1
ATOM 1360 O O . VAL A 1 179 ? 4.493 -9.328 -10.416 1.00 94.75 179 VAL A O 1
ATOM 1363 N N . VAL A 1 180 ? 2.609 -10.156 -9.515 1.00 96.12 180 VAL A N 1
ATOM 1364 C CA . VAL A 1 180 ? 2.999 -11.571 -9.627 1.00 96.12 180 VAL A CA 1
ATOM 1365 C C . VAL A 1 180 ? 3.244 -11.948 -11.093 1.00 96.12 180 VAL A C 1
ATOM 1367 O O . VAL A 1 180 ? 4.286 -12.519 -11.418 1.00 96.12 180 VAL A O 1
ATOM 1370 N N . ASP A 1 181 ? 2.344 -11.551 -11.995 1.00 95.12 181 ASP A N 1
ATOM 1371 C CA . ASP A 1 181 ? 2.494 -11.791 -13.434 1.00 95.12 181 ASP A CA 1
ATOM 1372 C C . ASP A 1 181 ? 3.702 -11.062 -14.038 1.00 95.12 181 ASP A C 1
ATOM 1374 O O . ASP A 1 181 ? 4.292 -11.525 -15.018 1.00 95.12 181 ASP A O 1
ATOM 1378 N N . LEU A 1 182 ? 4.051 -9.883 -13.519 1.00 93.56 182 LEU A N 1
ATOM 1379 C CA . LEU A 1 182 ? 5.223 -9.134 -13.971 1.00 93.56 182 LEU A CA 1
ATOM 1380 C C . LEU A 1 182 ? 6.519 -9.738 -13.457 1.00 93.56 182 LEU A C 1
ATOM 1382 O O . LEU A 1 182 ? 7.436 -9.884 -14.253 1.00 93.56 182 LEU A O 1
ATOM 1386 N N . LEU A 1 183 ? 6.577 -10.170 -12.199 1.00 94.50 183 LEU A N 1
ATOM 1387 C CA . LEU A 1 183 ? 7.734 -10.881 -11.650 1.00 94.50 183 LEU A CA 1
ATOM 1388 C C . LEU A 1 183 ? 8.054 -12.150 -12.452 1.00 94.50 183 LEU A C 1
ATOM 1390 O O . LEU A 1 183 ? 9.220 -12.458 -12.679 1.00 94.50 183 LEU A O 1
ATOM 1394 N N . ALA A 1 184 ? 7.030 -12.849 -12.949 1.00 94.31 184 ALA A N 1
ATOM 1395 C CA . ALA A 1 184 ? 7.211 -14.023 -13.801 1.00 94.31 184 ALA A CA 1
ATOM 1396 C C . ALA A 1 184 ? 7.733 -13.693 -15.215 1.00 94.31 184 ALA A C 1
ATOM 1398 O O . ALA A 1 184 ? 8.417 -14.512 -15.828 1.00 94.31 184 ALA A O 1
ATOM 1399 N N . ARG A 1 185 ? 7.396 -12.515 -15.761 1.00 94.38 185 ARG A N 1
ATOM 1400 C CA . ARG A 1 185 ? 7.744 -12.107 -17.139 1.00 94.38 185 ARG A CA 1
ATOM 1401 C C . ARG A 1 185 ? 9.016 -11.263 -17.224 1.00 94.38 185 ARG A C 1
ATOM 1403 O O . ARG A 1 185 ? 9.714 -11.317 -18.232 1.00 94.38 185 ARG A O 1
ATOM 1410 N N . GLN A 1 186 ? 9.262 -10.448 -16.208 1.00 93.00 186 GLN A N 1
ATOM 1411 C CA . GLN A 1 186 ? 10.340 -9.468 -16.099 1.00 93.00 186 GLN A CA 1
ATOM 1412 C C . GLN A 1 186 ? 10.928 -9.532 -14.679 1.00 93.00 186 GLN A C 1
ATOM 1414 O O . GLN A 1 186 ? 10.755 -8.596 -13.894 1.00 93.00 186 GLN A O 1
ATOM 1419 N N . PRO A 1 187 ? 11.583 -10.650 -14.318 1.00 93.12 187 PRO A N 1
ATOM 1420 C CA . PRO A 1 187 ? 12.233 -10.773 -13.020 1.00 93.12 187 PRO A CA 1
ATOM 1421 C C . PRO A 1 187 ? 13.348 -9.729 -12.880 1.00 93.12 187 PRO A C 1
ATOM 1423 O O . PRO A 1 187 ? 13.913 -9.262 -13.872 1.00 93.12 187 PRO A O 1
ATOM 1426 N N . ASN A 1 188 ? 13.693 -9.389 -11.641 1.00 92.88 188 ASN A N 1
ATOM 1427 C CA . ASN A 1 188 ? 14.861 -8.568 -11.297 1.00 92.88 188 ASN A CA 1
ATOM 1428 C C . ASN A 1 188 ? 14.770 -7.105 -11.780 1.00 92.88 188 ASN A C 1
ATOM 1430 O O . ASN A 1 188 ? 15.786 -6.405 -11.795 1.00 92.88 188 ASN A O 1
ATOM 1434 N N . ALA A 1 189 ? 13.565 -6.628 -12.110 1.00 91.50 189 ALA A N 1
ATOM 1435 C CA . ALA A 1 189 ? 13.303 -5.249 -12.511 1.00 91.50 189 ALA A CA 1
ATOM 1436 C C . ALA A 1 189 ? 12.183 -4.617 -11.662 1.00 91.50 189 ALA A C 1
ATOM 1438 O O . ALA A 1 189 ? 11.022 -5.025 -11.714 1.00 91.50 189 ALA A O 1
ATOM 1439 N N . ALA A 1 190 ? 12.530 -3.591 -10.892 1.00 89.31 190 ALA A N 1
ATOM 1440 C CA . ALA A 1 190 ? 11.633 -2.838 -10.029 1.00 89.31 190 ALA A CA 1
ATOM 1441 C C . ALA A 1 190 ? 10.844 -1.770 -10.803 1.00 89.31 190 ALA A C 1
ATOM 1443 O O . ALA A 1 190 ? 9.678 -1.521 -10.490 1.00 89.31 190 ALA A O 1
ATOM 1444 N N . GLN A 1 191 ? 11.450 -1.161 -11.829 1.00 87.06 191 GLN A N 1
ATOM 1445 C CA . GLN A 1 191 ? 10.826 -0.120 -12.655 1.00 87.06 191 GLN A CA 1
ATOM 1446 C C . GLN A 1 191 ? 9.510 -0.576 -13.305 1.00 87.06 191 GLN A C 1
ATOM 1448 O O . GLN A 1 191 ? 8.503 0.117 -13.142 1.00 87.06 191 GLN A O 1
ATOM 1453 N N . PRO A 1 192 ? 9.442 -1.741 -13.986 1.00 90.62 192 PRO A N 1
ATOM 1454 C CA . PRO A 1 192 ? 8.202 -2.195 -14.612 1.00 90.62 192 PRO A CA 1
ATOM 1455 C C . PRO A 1 192 ? 7.106 -2.491 -13.586 1.00 90.62 192 PRO A C 1
ATOM 1457 O O . PRO A 1 192 ? 5.929 -2.276 -13.868 1.00 90.62 192 PRO A O 1
ATOM 1460 N N . ILE A 1 193 ? 7.486 -2.950 -12.389 1.00 91.81 193 ILE A N 1
ATOM 1461 C CA . ILE A 1 193 ? 6.554 -3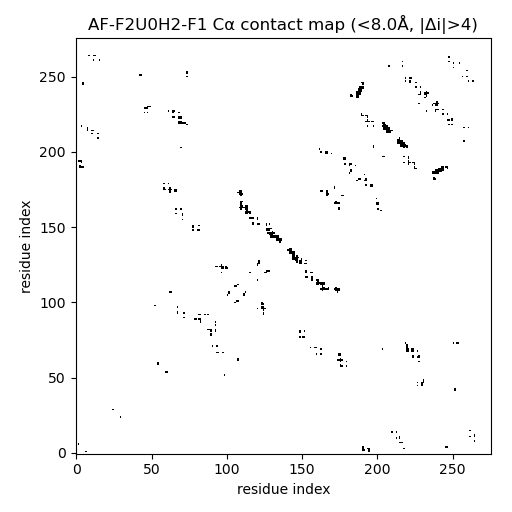.196 -11.285 1.00 91.81 193 ILE A CA 1
ATOM 1462 C C . ILE A 1 193 ? 5.965 -1.873 -10.800 1.00 91.81 193 ILE A C 1
ATOM 1464 O O . ILE A 1 193 ? 4.746 -1.739 -10.740 1.00 91.81 193 ILE A O 1
ATOM 1468 N N . ALA A 1 194 ? 6.808 -0.882 -10.502 1.00 89.69 194 ALA A N 1
ATOM 1469 C CA . ALA A 1 194 ? 6.345 0.434 -10.075 1.00 89.69 194 ALA A CA 1
ATOM 1470 C C . ALA A 1 194 ? 5.457 1.095 -11.146 1.00 89.69 194 ALA A C 1
ATOM 1472 O O . ALA A 1 194 ? 4.373 1.578 -10.825 1.00 89.69 194 ALA A O 1
ATOM 1473 N N . ALA A 1 195 ? 5.854 1.044 -12.420 1.00 88.56 195 ALA A N 1
ATOM 1474 C CA . ALA A 1 195 ? 5.063 1.581 -13.527 1.00 88.56 195 ALA A CA 1
ATOM 1475 C C . ALA A 1 195 ? 3.691 0.897 -13.648 1.00 88.56 195 ALA A C 1
ATOM 1477 O O . ALA A 1 195 ? 2.670 1.561 -13.830 1.00 88.56 195 ALA A O 1
ATOM 1478 N N . ALA A 1 196 ? 3.638 -0.429 -13.505 1.00 91.12 196 ALA A N 1
ATOM 1479 C CA . ALA A 1 196 ? 2.380 -1.165 -13.554 1.00 91.12 196 ALA A CA 1
ATOM 1480 C C . ALA A 1 196 ? 1.470 -0.850 -12.365 1.00 91.12 196 ALA A C 1
ATOM 1482 O O . ALA A 1 196 ? 0.271 -0.657 -12.550 1.00 91.12 196 ALA A O 1
ATOM 1483 N N . ILE A 1 197 ? 2.031 -0.748 -11.158 1.00 92.19 197 ILE A N 1
ATOM 1484 C CA . ILE A 1 197 ? 1.281 -0.343 -9.968 1.00 92.19 197 ILE A CA 1
ATOM 1485 C C . ILE A 1 197 ? 0.718 1.072 -10.166 1.00 92.19 197 ILE A C 1
ATOM 1487 O O . ILE A 1 197 ? -0.475 1.284 -9.966 1.00 92.19 197 ILE A O 1
ATOM 1491 N N . ALA A 1 198 ? 1.530 2.023 -10.627 1.00 90.31 198 ALA A N 1
ATOM 1492 C CA . ALA A 1 198 ? 1.075 3.380 -10.927 1.00 90.31 198 ALA A CA 1
ATOM 1493 C C . ALA A 1 198 ? -0.057 3.407 -11.972 1.00 90.31 198 ALA A C 1
ATOM 1495 O O . ALA A 1 198 ? -1.028 4.144 -11.810 1.00 90.31 198 ALA A O 1
ATOM 1496 N N . ALA A 1 199 ? 0.032 2.570 -13.009 1.00 90.94 199 ALA A N 1
ATOM 1497 C CA . ALA A 1 199 ? -0.991 2.473 -14.047 1.00 90.94 199 ALA A CA 1
ATOM 1498 C C . ALA A 1 199 ? -2.316 1.876 -13.540 1.00 90.94 199 ALA A C 1
ATOM 1500 O O . ALA A 1 199 ? -3.382 2.285 -13.997 1.00 90.94 199 ALA A O 1
ATOM 1501 N N . ILE A 1 200 ? -2.264 0.914 -12.613 1.00 92.94 200 ILE A N 1
ATOM 1502 C CA . ILE A 1 200 ? -3.460 0.269 -12.046 1.00 92.94 200 ILE A CA 1
ATOM 1503 C C . ILE A 1 200 ? -4.119 1.160 -10.991 1.00 92.94 200 ILE A C 1
ATOM 1505 O O . ILE A 1 200 ? -5.345 1.197 -10.906 1.00 92.94 200 ILE A O 1
ATOM 1509 N N . PHE A 1 201 ? -3.326 1.888 -10.201 1.00 91.12 201 PHE A N 1
ATOM 1510 C CA . PHE A 1 201 ? -3.803 2.692 -9.074 1.00 91.12 201 PHE A CA 1
ATOM 1511 C C . PHE A 1 201 ? -3.525 4.194 -9.264 1.00 91.12 201 PHE A C 1
ATOM 1513 O O . PHE A 1 201 ? -2.882 4.809 -8.408 1.00 91.12 201 PHE A O 1
ATOM 1520 N N . PRO A 1 202 ? -4.017 4.827 -10.347 1.00 84.12 202 PRO A N 1
ATOM 1521 C CA . PRO A 1 202 ? -3.712 6.225 -10.647 1.00 84.12 202 PRO A CA 1
ATOM 1522 C C . PRO A 1 202 ? -4.168 7.182 -9.539 1.00 84.12 202 PRO A C 1
ATOM 1524 O O . PRO A 1 202 ? -3.491 8.164 -9.265 1.00 84.12 202 PRO A O 1
ATOM 1527 N N . GLN A 1 203 ? -5.259 6.865 -8.839 1.00 82.25 203 GLN A N 1
ATOM 1528 C CA . GLN A 1 203 ? -5.794 7.640 -7.715 1.00 82.25 203 GLN A CA 1
ATOM 1529 C C . GLN A 1 203 ? -4.935 7.595 -6.444 1.00 82.25 203 GLN A C 1
ATOM 1531 O O . GLN A 1 203 ? -5.219 8.312 -5.490 1.00 82.25 203 GLN A O 1
ATOM 1536 N N . LEU A 1 204 ? -3.926 6.722 -6.403 1.00 80.00 204 LEU A N 1
ATOM 1537 C CA . LEU A 1 204 ? -2.925 6.675 -5.335 1.00 80.00 204 LEU A CA 1
ATOM 1538 C C . LEU A 1 204 ? -1.637 7.392 -5.740 1.00 80.00 204 LEU A C 1
ATOM 1540 O O . LEU A 1 204 ? -0.650 7.335 -5.004 1.00 80.00 204 LEU A O 1
ATOM 1544 N N . THR A 1 205 ? -1.638 8.031 -6.912 1.00 74.25 205 THR A N 1
ATOM 1545 C CA . THR A 1 205 ? -0.513 8.835 -7.354 1.00 74.25 205 THR A CA 1
ATOM 1546 C C . THR A 1 205 ? -0.535 10.169 -6.643 1.00 74.25 205 THR A C 1
ATOM 1548 O O . THR A 1 205 ? -1.526 10.893 -6.654 1.00 74.25 205 THR A O 1
ATOM 1551 N N . ASP A 1 206 ? 0.589 10.479 -6.027 1.00 74.38 206 ASP A N 1
ATOM 1552 C CA . ASP A 1 206 ? 0.886 11.772 -5.462 1.00 74.38 206 ASP A CA 1
ATOM 1553 C C . ASP A 1 206 ? 1.434 12.706 -6.542 1.00 74.38 206 ASP A C 1
ATOM 1555 O O . ASP A 1 206 ? 2.444 12.427 -7.198 1.00 74.38 206 ASP A O 1
ATOM 1559 N N . GLU A 1 207 ? 0.731 13.822 -6.717 1.00 72.56 207 GLU A N 1
ATOM 1560 C CA . GLU A 1 207 ? 1.131 14.926 -7.576 1.00 72.56 207 GLU A CA 1
ATOM 1561 C C . GLU A 1 207 ? 1.589 16.115 -6.729 1.00 72.56 207 GLU A C 1
ATOM 1563 O O . GLU A 1 207 ? 1.044 16.395 -5.657 1.00 72.56 207 GLU A O 1
ATOM 1568 N N . VAL A 1 208 ? 2.600 16.832 -7.212 1.00 67.44 208 VAL A N 1
ATOM 1569 C CA . VAL A 1 208 ? 3.061 18.067 -6.581 1.00 67.44 208 VAL A CA 1
ATOM 1570 C C . VAL A 1 208 ? 3.184 19.153 -7.629 1.00 67.44 208 VAL A C 1
ATOM 1572 O O . VAL A 1 208 ? 3.941 19.025 -8.589 1.00 67.44 208 VAL A O 1
ATOM 1575 N N . ALA A 1 209 ? 2.478 20.258 -7.404 1.00 66.62 209 ALA A N 1
ATOM 1576 C CA . ALA A 1 209 ? 2.672 21.477 -8.170 1.00 66.62 209 ALA A CA 1
ATOM 1577 C C . ALA A 1 209 ? 3.841 22.289 -7.588 1.00 66.62 209 ALA A C 1
ATOM 1579 O O . ALA A 1 209 ? 3.806 22.689 -6.422 1.00 66.62 209 ALA A O 1
ATOM 1580 N N . ILE A 1 210 ? 4.861 22.560 -8.401 1.00 62.12 210 ILE A N 1
ATOM 1581 C CA . ILE A 1 210 ? 5.994 23.424 -8.055 1.00 62.12 210 ILE A CA 1
ATOM 1582 C C . ILE A 1 210 ? 6.088 24.531 -9.103 1.00 62.12 210 ILE A C 1
ATOM 1584 O O . ILE A 1 210 ? 6.544 24.327 -10.229 1.00 62.12 210 ILE A O 1
ATOM 1588 N N . GLY A 1 211 ? 5.610 25.723 -8.739 1.00 70.88 211 GLY A N 1
ATOM 1589 C CA . GLY A 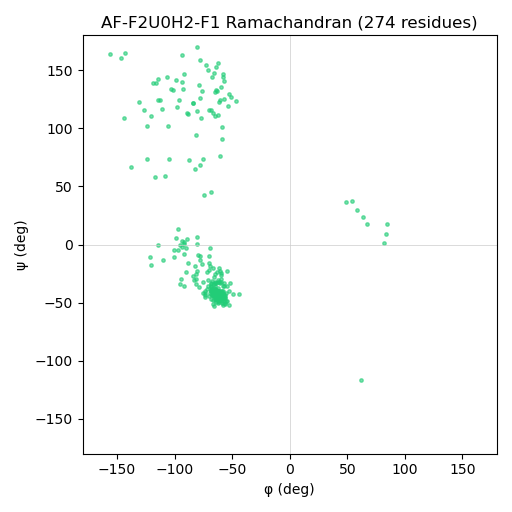1 211 ? 5.469 26.826 -9.687 1.00 70.88 211 GLY A CA 1
ATOM 1590 C C . GLY A 1 211 ? 4.487 26.466 -10.805 1.00 70.88 211 GLY A C 1
ATOM 1591 O O . GLY A 1 211 ? 3.308 26.249 -10.540 1.00 70.88 211 GLY A O 1
ATOM 1592 N N . ALA A 1 212 ? 4.979 26.412 -12.044 1.00 74.06 212 ALA A N 1
ATOM 1593 C CA . ALA A 1 212 ? 4.200 26.022 -13.222 1.00 74.06 212 ALA A CA 1
ATOM 1594 C C . ALA A 1 212 ? 4.309 24.523 -13.572 1.00 74.06 212 ALA A C 1
ATOM 1596 O O . ALA A 1 212 ? 3.673 24.078 -14.527 1.00 74.06 212 ALA A O 1
ATOM 1597 N N . HIS A 1 213 ? 5.101 23.747 -12.826 1.00 65.19 213 HIS A N 1
ATOM 1598 C CA . HIS A 1 213 ? 5.335 22.328 -13.098 1.00 65.19 213 HIS A CA 1
ATOM 1599 C C . HIS A 1 213 ? 4.456 21.445 -12.223 1.00 65.19 213 HIS A C 1
ATOM 1601 O O . HIS A 1 213 ? 4.281 21.724 -11.038 1.00 65.19 213 HIS A O 1
ATOM 1607 N N . LEU A 1 214 ? 3.952 20.357 -12.801 1.00 69.00 214 LEU A N 1
ATOM 1608 C CA . LEU A 1 214 ? 3.262 19.290 -12.087 1.00 69.00 214 LEU A CA 1
ATOM 1609 C C . LEU A 1 214 ? 4.144 18.039 -12.124 1.00 69.00 214 LEU A C 1
ATOM 1611 O O . LEU A 1 214 ? 4.428 17.523 -13.204 1.00 69.00 214 LEU A O 1
ATOM 1615 N N . LEU A 1 215 ? 4.593 17.589 -10.955 1.00 68.06 215 LEU A N 1
ATOM 1616 C CA . LEU A 1 215 ? 5.437 16.407 -10.790 1.00 68.06 215 LEU A CA 1
ATOM 1617 C C . LEU A 1 215 ? 4.599 15.222 -10.321 1.00 68.06 215 LEU A C 1
ATOM 1619 O O . LEU A 1 215 ? 3.843 15.355 -9.360 1.00 68.06 215 LEU A O 1
ATOM 1623 N N . TRP A 1 216 ? 4.784 14.066 -10.954 1.00 74.00 216 TRP A N 1
ATOM 1624 C CA . TRP A 1 216 ? 4.106 12.815 -10.602 1.00 74.00 216 TRP A CA 1
ATOM 1625 C C . TRP A 1 216 ? 5.083 11.882 -9.886 1.00 74.00 216 TRP A C 1
ATOM 1627 O O . TRP A 1 216 ? 5.944 11.268 -10.512 1.00 74.00 216 TRP A O 1
ATOM 1637 N N . LEU A 1 217 ? 4.990 11.792 -8.559 1.00 72.06 217 LEU A N 1
ATOM 1638 C CA . LEU A 1 217 ? 6.033 11.157 -7.746 1.00 72.06 217 LEU A CA 1
ATOM 1639 C C . LEU A 1 217 ? 5.896 9.630 -7.654 1.00 72.06 217 LEU A C 1
ATOM 1641 O O . LEU A 1 217 ? 6.891 8.923 -7.456 1.00 72.06 217 LEU A O 1
ATOM 1645 N N . HIS A 1 218 ? 4.671 9.118 -7.795 1.00 80.31 218 HIS A N 1
ATOM 1646 C CA . HIS A 1 218 ? 4.338 7.694 -7.701 1.00 80.31 218 HIS A CA 1
ATOM 1647 C C . HIS A 1 218 ? 4.921 7.009 -6.448 1.00 80.31 218 HIS A C 1
ATOM 1649 O O . HIS A 1 218 ? 5.339 5.847 -6.498 1.00 80.31 218 HIS A O 1
ATOM 1655 N N . THR A 1 219 ? 4.966 7.701 -5.305 1.00 78.12 219 THR A N 1
ATOM 1656 C CA . THR A 1 219 ? 5.659 7.218 -4.096 1.00 78.12 219 THR A CA 1
ATOM 1657 C C . THR A 1 219 ? 5.121 5.888 -3.606 1.00 78.12 219 THR A C 1
ATOM 1659 O O . THR A 1 219 ? 5.906 5.021 -3.240 1.00 78.12 219 THR A O 1
ATOM 1662 N N . SER A 1 220 ? 3.804 5.679 -3.654 1.00 83.25 220 SER A N 1
ATOM 1663 C CA . SER A 1 220 ? 3.181 4.417 -3.225 1.00 83.25 220 SER A CA 1
ATOM 1664 C C . SER A 1 220 ? 3.586 3.236 -4.120 1.00 83.25 220 SER A C 1
ATOM 1666 O O . SER A 1 220 ? 3.761 2.116 -3.639 1.00 83.25 220 SER A O 1
ATOM 1668 N N . ALA A 1 221 ? 3.785 3.475 -5.419 1.00 87.38 221 ALA A N 1
ATOM 1669 C CA . ALA A 1 221 ? 4.222 2.445 -6.356 1.00 87.38 221 ALA A CA 1
ATOM 1670 C C . ALA A 1 221 ? 5.705 2.096 -6.166 1.00 87.38 221 ALA A C 1
ATOM 1672 O O . ALA A 1 221 ? 6.075 0.922 -6.091 1.00 87.38 221 ALA A O 1
ATOM 1673 N N . HIS A 1 222 ? 6.540 3.121 -5.998 1.00 84.50 222 HIS A N 1
ATOM 1674 C CA . HIS A 1 222 ? 7.949 2.982 -5.643 1.00 84.50 222 HIS A CA 1
ATOM 1675 C C . HIS A 1 222 ? 8.134 2.274 -4.289 1.00 84.50 222 HIS A C 1
ATOM 1677 O O . HIS A 1 222 ? 8.934 1.344 -4.180 1.00 84.50 222 HIS A O 1
ATOM 1683 N N . ALA A 1 223 ? 7.327 2.634 -3.286 1.00 82.44 223 ALA A N 1
ATOM 1684 C CA . ALA A 1 223 ? 7.273 1.996 -1.972 1.00 82.44 223 ALA A CA 1
ATOM 1685 C C . ALA A 1 223 ? 6.994 0.498 -2.063 1.00 82.44 223 ALA A C 1
ATOM 1687 O O . ALA A 1 223 ? 7.636 -0.306 -1.385 1.00 82.44 223 ALA A O 1
ATOM 1688 N N . ALA A 1 224 ? 6.027 0.125 -2.900 1.00 88.25 224 ALA A N 1
ATOM 1689 C CA . ALA A 1 224 ? 5.624 -1.255 -3.087 1.00 88.25 224 ALA A CA 1
ATOM 1690 C C . ALA A 1 224 ? 6.752 -2.088 -3.707 1.00 88.25 224 ALA A C 1
ATOM 1692 O O . ALA A 1 224 ? 7.106 -3.131 -3.157 1.00 88.25 224 ALA A O 1
ATOM 1693 N N . ALA A 1 225 ? 7.381 -1.596 -4.779 1.00 90.06 225 ALA A N 1
ATOM 1694 C CA . ALA A 1 225 ? 8.530 -2.261 -5.390 1.00 90.06 225 ALA A CA 1
ATOM 1695 C C . ALA A 1 225 ? 9.713 -2.381 -4.405 1.00 90.06 225 ALA A C 1
ATOM 1697 O O . ALA A 1 225 ? 10.260 -3.469 -4.220 1.00 90.06 225 ALA A O 1
ATOM 1698 N N . ALA A 1 226 ? 10.051 -1.306 -3.686 1.00 86.88 226 ALA A N 1
ATOM 1699 C CA . ALA A 1 226 ? 11.099 -1.328 -2.665 1.00 86.88 226 ALA A CA 1
ATOM 1700 C C . ALA A 1 226 ? 10.825 -2.362 -1.563 1.00 86.88 226 ALA A C 1
ATOM 1702 O O . ALA A 1 226 ? 11.714 -3.122 -1.168 1.00 86.88 226 ALA A O 1
ATOM 1703 N N . ARG A 1 227 ? 9.576 -2.438 -1.091 1.00 86.62 227 ARG A N 1
ATOM 1704 C CA . ARG A 1 227 ? 9.169 -3.395 -0.061 1.00 86.62 227 ARG A CA 1
ATOM 1705 C C . ARG A 1 227 ? 9.288 -4.837 -0.551 1.00 86.62 227 ARG A C 1
ATOM 1707 O O . ARG A 1 227 ? 9.826 -5.656 0.184 1.00 86.62 227 ARG A O 1
ATOM 1714 N N . LEU A 1 228 ? 8.883 -5.142 -1.786 1.00 90.31 228 LEU A N 1
ATOM 1715 C CA . LEU A 1 228 ? 9.064 -6.483 -2.358 1.00 90.31 228 LEU A CA 1
ATOM 1716 C C . LEU A 1 228 ? 10.534 -6.907 -2.390 1.00 90.31 228 LEU A C 1
ATOM 1718 O O . LEU A 1 228 ? 10.862 -8.007 -1.944 1.00 90.31 228 LEU A O 1
ATOM 1722 N N . HIS A 1 229 ? 11.422 -6.022 -2.847 1.00 90.44 229 HIS A N 1
ATOM 1723 C CA . HIS A 1 229 ? 12.855 -6.300 -2.864 1.00 90.44 229 HIS A CA 1
ATOM 1724 C C . HIS A 1 229 ? 13.381 -6.638 -1.466 1.00 90.44 229 HIS A C 1
ATOM 1726 O O . HIS A 1 229 ? 14.055 -7.648 -1.261 1.00 90.44 229 HIS A O 1
ATOM 1732 N N . LEU A 1 230 ? 13.038 -5.814 -0.476 1.00 86.00 230 LEU A N 1
ATOM 1733 C CA . LEU A 1 230 ? 13.524 -5.970 0.892 1.00 86.00 230 LEU A CA 1
ATOM 1734 C C . LEU A 1 230 ? 12.979 -7.233 1.570 1.00 86.00 230 LEU A C 1
ATOM 1736 O O . LEU A 1 230 ? 13.732 -7.903 2.278 1.00 86.00 230 LEU A O 1
ATOM 1740 N N . CYS A 1 231 ? 11.714 -7.581 1.321 1.00 86.38 231 CYS A N 1
ATOM 1741 C CA . CYS A 1 231 ? 11.084 -8.780 1.873 1.00 86.38 231 CYS A CA 1
ATOM 1742 C C . CYS A 1 231 ? 11.613 -10.075 1.243 1.00 86.38 231 CYS A C 1
ATOM 1744 O O . CYS A 1 231 ? 11.749 -11.078 1.943 1.00 86.38 231 CYS A O 1
ATOM 1746 N N . PHE A 1 232 ? 11.882 -10.080 -0.069 1.00 90.62 232 PHE A N 1
ATOM 1747 C CA . PHE A 1 232 ? 11.978 -11.331 -0.827 1.00 90.62 232 PHE A CA 1
ATOM 1748 C C . PHE A 1 232 ? 13.312 -11.602 -1.516 1.00 90.62 232 PHE A C 1
ATOM 1750 O O . PHE A 1 232 ? 13.569 -12.766 -1.807 1.00 90.62 232 PHE A O 1
ATOM 1757 N N . ARG A 1 233 ? 14.199 -10.615 -1.720 1.00 90.94 233 ARG A N 1
ATOM 1758 C CA . ARG A 1 233 ? 15.450 -10.799 -2.498 1.00 90.94 233 ARG A CA 1
ATOM 1759 C C . ARG A 1 233 ? 16.358 -11.946 -2.040 1.00 90.94 233 ARG A C 1
ATOM 1761 O O . ARG A 1 233 ? 17.200 -12.399 -2.802 1.00 90.94 233 ARG A O 1
ATOM 1768 N N . LYS A 1 234 ? 16.252 -12.374 -0.776 1.00 88.75 234 LYS A N 1
ATOM 1769 C CA . LYS A 1 234 ? 17.055 -13.479 -0.222 1.00 88.75 234 LYS A CA 1
ATOM 1770 C C . LYS A 1 234 ? 16.493 -14.859 -0.563 1.00 88.75 234 LYS A C 1
ATOM 1772 O O . LYS A 1 234 ? 17.246 -15.825 -0.569 1.00 88.75 234 LYS A O 1
ATOM 1777 N N . ASP A 1 235 ? 15.189 -14.940 -0.809 1.00 89.31 235 ASP A N 1
ATOM 1778 C CA . ASP A 1 235 ? 14.443 -16.198 -0.906 1.00 89.31 235 ASP A CA 1
ATOM 1779 C C . ASP A 1 235 ? 13.754 -16.383 -2.263 1.00 89.31 235 ASP A C 1
ATOM 1781 O O . ASP A 1 235 ? 13.193 -17.445 -2.527 1.00 89.31 235 ASP A O 1
ATOM 1785 N N . ASP A 1 236 ? 13.726 -15.335 -3.083 1.00 91.31 236 ASP A N 1
ATOM 1786 C CA . ASP A 1 236 ? 13.141 -15.314 -4.415 1.00 91.31 236 ASP A CA 1
ATOM 1787 C C . ASP A 1 236 ? 13.995 -14.416 -5.311 1.00 91.31 236 ASP A C 1
ATOM 1789 O O . ASP A 1 236 ? 14.019 -13.192 -5.137 1.00 91.31 236 ASP A O 1
ATOM 1793 N N . ASP A 1 237 ? 14.715 -15.041 -6.246 1.00 93.31 237 ASP A N 1
ATOM 1794 C CA . ASP A 1 237 ? 15.605 -14.325 -7.158 1.00 93.31 237 ASP A CA 1
ATOM 1795 C C . ASP A 1 237 ? 14.822 -13.314 -7.996 1.00 93.31 237 ASP A C 1
ATOM 1797 O O . ASP A 1 237 ? 15.320 -12.215 -8.176 1.00 93.31 237 ASP A O 1
ATOM 1801 N N . ALA A 1 238 ? 13.560 -13.594 -8.359 1.00 93.75 238 ALA A N 1
ATOM 1802 C CA . ALA A 1 238 ? 12.738 -12.681 -9.158 1.00 93.75 238 ALA A CA 1
ATOM 1803 C C . ALA A 1 238 ? 12.523 -11.310 -8.491 1.00 93.75 238 ALA A C 1
ATOM 1805 O O . ALA A 1 238 ? 12.281 -10.318 -9.182 1.00 93.75 238 ALA A O 1
ATOM 1806 N N . CYS A 1 239 ? 12.631 -11.243 -7.159 1.00 92.19 239 CYS A N 1
ATOM 1807 C CA . CYS A 1 239 ? 12.531 -10.017 -6.367 1.00 92.19 239 CYS A CA 1
ATOM 1808 C C . CYS A 1 239 ? 13.893 -9.332 -6.123 1.00 92.19 239 CYS A C 1
ATOM 1810 O O . CYS A 1 239 ? 13.965 -8.291 -5.461 1.00 92.19 239 CYS A O 1
ATOM 1812 N N . ASN A 1 240 ? 14.995 -9.881 -6.634 1.00 93.25 240 ASN A N 1
ATOM 1813 C CA . ASN A 1 240 ? 16.337 -9.319 -6.511 1.00 93.25 240 ASN A CA 1
ATOM 1814 C C . ASN A 1 240 ? 16.591 -8.234 -7.572 1.00 93.25 240 ASN A C 1
ATOM 1816 O O . ASN A 1 240 ? 17.408 -8.383 -8.478 1.00 93.25 240 ASN A O 1
ATOM 1820 N N . PHE A 1 241 ? 15.837 -7.140 -7.475 1.00 91.81 241 PHE A N 1
ATOM 1821 C CA . PHE A 1 241 ? 15.862 -6.057 -8.452 1.00 91.81 241 PHE A CA 1
ATOM 1822 C C . PHE A 1 241 ? 17.232 -5.378 -8.584 1.00 91.81 241 PHE A C 1
ATOM 1824 O O . PHE A 1 241 ? 17.767 -4.846 -7.612 1.00 91.81 241 PHE A O 1
ATOM 1831 N N . HIS A 1 242 ? 17.777 -5.364 -9.801 1.00 90.12 242 HIS A N 1
ATOM 1832 C CA . HIS A 1 242 ? 19.079 -4.755 -10.107 1.00 90.12 242 HIS A CA 1
ATOM 1833 C C . HIS A 1 242 ? 19.004 -3.235 -10.271 1.00 90.12 242 HIS A C 1
ATOM 1835 O O . HIS A 1 242 ? 19.993 -2.532 -10.105 1.00 90.12 242 HIS A O 1
ATOM 1841 N N . ASP A 1 243 ? 17.821 -2.727 -10.591 1.00 84.19 243 ASP A N 1
ATOM 1842 C CA . ASP A 1 243 ? 17.499 -1.314 -10.753 1.00 84.19 243 ASP A CA 1
ATOM 1843 C C . ASP A 1 243 ? 16.876 -0.717 -9.481 1.00 84.19 243 ASP A C 1
ATOM 1845 O O . ASP A 1 243 ? 16.344 0.390 -9.530 1.00 84.19 243 ASP A O 1
ATOM 1849 N N . ILE A 1 244 ? 16.933 -1.405 -8.334 1.00 82.50 244 ILE A N 1
ATOM 1850 C CA . ILE A 1 244 ? 16.315 -0.925 -7.089 1.00 82.50 244 ILE A CA 1
ATOM 1851 C C . ILE A 1 244 ? 16.839 0.445 -6.667 1.00 82.50 244 ILE A C 1
ATOM 1853 O O . ILE A 1 244 ? 16.070 1.290 -6.215 1.00 82.50 244 ILE A O 1
ATOM 1857 N N . ASP A 1 245 ? 18.125 0.700 -6.901 1.00 75.38 245 ASP A N 1
ATOM 1858 C CA . ASP A 1 245 ? 18.755 1.975 -6.581 1.00 75.38 245 ASP A CA 1
ATOM 1859 C C . ASP A 1 245 ? 18.203 3.109 -7.446 1.00 75.38 245 ASP A C 1
ATOM 1861 O O . ASP A 1 245 ? 18.278 4.268 -7.057 1.00 75.38 245 ASP A O 1
ATOM 1865 N N . THR A 1 246 ? 17.589 2.818 -8.595 1.00 71.81 246 THR A N 1
ATOM 1866 C CA . THR A 1 246 ? 16.949 3.833 -9.447 1.00 71.81 246 THR A CA 1
ATOM 1867 C C . THR A 1 246 ? 15.601 4.302 -8.901 1.00 71.81 246 THR A C 1
ATOM 1869 O O . THR A 1 246 ? 15.135 5.374 -9.285 1.00 71.81 246 THR A O 1
ATOM 1872 N N . ILE A 1 247 ? 14.998 3.549 -7.976 1.00 68.69 247 ILE A N 1
ATOM 1873 C CA . ILE A 1 247 ? 13.767 3.945 -7.300 1.00 68.69 247 ILE A CA 1
ATOM 1874 C C . ILE A 1 247 ? 14.103 5.008 -6.244 1.00 68.69 247 ILE A C 1
ATOM 1876 O O . ILE A 1 247 ? 15.053 4.826 -5.474 1.00 68.69 247 ILE A O 1
ATOM 1880 N N . PRO A 1 248 ? 13.366 6.134 -6.189 1.00 63.50 248 PRO A N 1
ATOM 1881 C CA . PRO A 1 248 ? 13.581 7.130 -5.152 1.00 63.50 248 PRO A CA 1
ATOM 1882 C C . PRO A 1 248 ? 13.422 6.493 -3.765 1.00 63.50 248 PRO A C 1
ATOM 1884 O O . PRO A 1 248 ? 12.511 5.680 -3.578 1.00 63.50 248 PRO A O 1
ATOM 1887 N N . PRO A 1 249 ? 14.259 6.855 -2.780 1.00 54.09 249 PRO A N 1
ATOM 1888 C CA . PRO A 1 249 ? 14.101 6.328 -1.438 1.00 54.09 249 PRO A CA 1
ATOM 1889 C C . PRO A 1 249 ? 12.705 6.660 -0.904 1.00 54.09 249 PRO A C 1
ATOM 1891 O O . PRO A 1 249 ? 12.141 7.715 -1.198 1.00 54.09 249 PRO A O 1
ATOM 1894 N N . LEU A 1 250 ? 12.158 5.759 -0.095 1.00 54.75 250 LEU A N 1
ATOM 1895 C CA . LEU A 1 250 ? 10.928 6.015 0.642 1.00 54.75 250 LEU A CA 1
ATOM 1896 C C . LEU A 1 250 ? 11.115 7.272 1.504 1.00 54.75 250 LEU A C 1
ATOM 1898 O O . LEU A 1 250 ? 12.070 7.308 2.286 1.00 54.75 250 LEU A O 1
ATOM 1902 N N . PRO A 1 251 ? 10.250 8.296 1.399 1.00 47.34 251 PRO A N 1
ATOM 1903 C CA . PRO A 1 251 ? 10.347 9.438 2.290 1.00 47.34 251 PRO A CA 1
ATOM 1904 C C . PRO A 1 251 ? 10.171 8.947 3.730 1.00 47.34 251 PRO A C 1
ATOM 1906 O O . PRO A 1 251 ? 9.178 8.299 4.071 1.00 47.34 251 PRO A O 1
ATOM 1909 N N . ALA A 1 252 ? 11.151 9.251 4.582 1.00 42.25 252 ALA A N 1
ATOM 1910 C CA . ALA A 1 252 ? 10.989 9.098 6.019 1.00 42.25 252 ALA A CA 1
ATOM 1911 C C . ALA A 1 252 ? 9.795 9.955 6.470 1.00 42.25 252 ALA A C 1
ATOM 1913 O O . ALA A 1 252 ? 9.554 11.037 5.924 1.00 42.25 252 ALA A O 1
ATOM 1914 N N . ALA A 1 253 ? 9.035 9.461 7.449 1.00 39.41 253 ALA A N 1
ATOM 1915 C CA . ALA A 1 253 ? 7.843 10.135 7.951 1.00 39.41 253 ALA A CA 1
ATOM 1916 C C . ALA A 1 253 ? 8.111 11.631 8.214 1.00 39.41 253 ALA A C 1
ATOM 1918 O O . ALA A 1 253 ? 9.023 11.988 8.960 1.00 39.41 253 ALA A O 1
ATOM 1919 N N . GLY A 1 254 ? 7.315 12.503 7.588 1.00 39.59 254 GLY A N 1
ATOM 1920 C CA . GLY A 1 254 ? 7.355 13.949 7.824 1.00 39.59 254 GLY A CA 1
ATOM 1921 C C . GLY A 1 254 ? 8.414 14.741 7.050 1.00 39.59 254 GLY A C 1
ATOM 1922 O O . GLY A 1 254 ? 8.589 15.924 7.339 1.00 39.59 254 GLY A O 1
ATOM 1923 N N . VAL A 1 255 ? 9.113 14.149 6.076 1.00 41.22 255 VAL A N 1
ATOM 1924 C CA . VAL A 1 255 ? 9.911 14.935 5.122 1.00 41.22 255 VAL A CA 1
ATOM 1925 C C . VAL A 1 255 ? 8.974 15.532 4.073 1.00 41.22 255 VAL A C 1
ATOM 1927 O O . VAL A 1 255 ? 8.074 14.849 3.589 1.00 41.22 255 VAL A O 1
ATOM 1930 N N . GLU A 1 256 ? 9.184 16.800 3.715 1.00 44.22 256 GLU A N 1
ATOM 1931 C CA . GLU A 1 256 ? 8.570 17.427 2.543 1.00 44.22 256 GLU A CA 1
ATOM 1932 C C . GLU A 1 256 ? 8.980 16.619 1.303 1.00 44.22 256 GLU A C 1
ATOM 1934 O O . GLU A 1 256 ? 10.027 16.836 0.694 1.00 44.22 256 GLU A O 1
ATOM 1939 N N . VAL A 1 257 ? 8.144 15.634 0.972 1.00 48.75 257 VAL A N 1
ATOM 1940 C CA . VAL A 1 257 ? 8.309 14.647 -0.100 1.00 48.75 257 VAL A CA 1
ATOM 1941 C C . VAL A 1 257 ? 8.805 15.277 -1.415 1.00 48.75 257 VAL A C 1
ATOM 1943 O O . VAL A 1 257 ? 9.760 14.745 -1.982 1.00 48.75 257 VAL A O 1
ATOM 1946 N N . PRO A 1 258 ? 8.303 16.445 -1.874 1.00 46.53 258 PRO A N 1
ATOM 1947 C CA . PRO A 1 258 ? 8.802 17.047 -3.107 1.00 46.53 258 PRO A CA 1
ATOM 1948 C C . PRO A 1 258 ? 10.268 17.478 -3.016 1.00 46.53 258 PRO A C 1
ATOM 1950 O O . PRO A 1 258 ? 11.044 17.213 -3.928 1.00 46.53 258 PRO A O 1
ATOM 1953 N N . LEU A 1 259 ? 10.675 18.090 -1.900 1.00 48.25 259 LEU A N 1
ATOM 1954 C CA . LEU A 1 259 ? 12.059 18.513 -1.679 1.00 48.25 259 LEU A CA 1
ATOM 1955 C C . LEU A 1 259 ? 12.994 17.318 -1.543 1.00 48.25 259 LEU A C 1
ATOM 1957 O O . LEU A 1 259 ? 14.137 17.405 -1.971 1.00 48.25 259 LEU A O 1
ATOM 1961 N N . PHE A 1 260 ? 12.513 16.192 -1.015 1.00 52.03 260 PHE A N 1
ATOM 1962 C CA . PHE A 1 260 ? 13.279 14.951 -0.982 1.00 52.03 260 PHE A CA 1
ATOM 1963 C C . PHE A 1 260 ? 13.516 14.383 -2.385 1.00 52.03 260 PHE A C 1
ATOM 1965 O O . PHE A 1 260 ? 14.654 14.069 -2.729 1.00 52.03 260 PHE A O 1
ATOM 1972 N N . HIS A 1 261 ? 12.479 14.292 -3.223 1.00 51.28 261 HIS A N 1
ATOM 1973 C CA . HIS A 1 261 ? 12.629 13.819 -4.603 1.00 51.28 261 HIS A CA 1
ATOM 1974 C C . HIS A 1 261 ? 13.506 14.756 -5.439 1.00 51.28 261 HIS A C 1
ATOM 1976 O O . HIS A 1 261 ? 14.388 14.282 -6.154 1.00 51.28 261 HIS A O 1
ATOM 1982 N N . ILE A 1 262 ? 13.332 16.071 -5.282 1.00 52.34 262 ILE A N 1
ATOM 1983 C CA . ILE A 1 262 ? 14.172 17.082 -5.930 1.00 52.34 262 ILE A CA 1
ATOM 1984 C C . ILE A 1 262 ? 15.620 16.980 -5.434 1.00 52.34 262 ILE A C 1
ATOM 1986 O O . ILE A 1 262 ? 16.533 16.887 -6.247 1.00 52.34 262 ILE A O 1
ATOM 1990 N N . ALA A 1 263 ? 15.856 16.926 -4.121 1.00 50.03 263 ALA A N 1
ATOM 1991 C CA . ALA A 1 263 ? 17.203 16.821 -3.557 1.00 50.03 263 ALA A CA 1
ATOM 1992 C C . ALA A 1 263 ? 17.898 15.513 -3.962 1.00 50.03 263 ALA A C 1
ATOM 1994 O O . ALA A 1 263 ? 19.078 15.529 -4.294 1.00 50.03 263 ALA A O 1
ATOM 1995 N N . THR A 1 264 ? 17.178 14.389 -4.003 1.00 48.34 264 THR A N 1
ATOM 1996 C CA . THR A 1 264 ? 17.748 13.099 -4.425 1.00 48.34 264 THR A CA 1
ATOM 1997 C C . THR A 1 264 ? 18.091 13.100 -5.917 1.00 48.34 264 THR A C 1
ATOM 1999 O O . THR A 1 264 ? 19.145 12.590 -6.299 1.00 48.34 264 THR A O 1
ATOM 2002 N N . ALA A 1 265 ? 17.243 13.706 -6.759 1.00 46.72 265 ALA A N 1
ATOM 2003 C CA . ALA A 1 265 ? 17.534 13.900 -8.179 1.00 46.72 265 ALA A CA 1
ATOM 2004 C C . ALA A 1 265 ? 18.777 14.791 -8.382 1.00 46.72 265 ALA A C 1
ATOM 2006 O O . ALA A 1 265 ? 19.658 14.440 -9.163 1.00 46.72 265 ALA A O 1
ATOM 2007 N N . VAL A 1 266 ? 18.905 15.881 -7.614 1.00 43.12 266 VAL A N 1
ATOM 2008 C CA 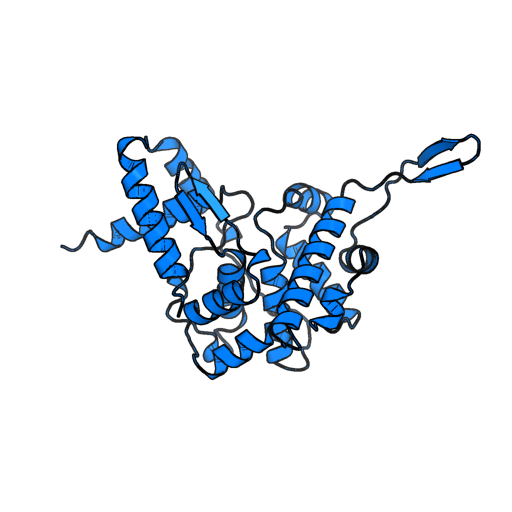. VAL A 1 266 ? 20.067 16.791 -7.643 1.00 43.12 266 VAL A CA 1
ATOM 2009 C C . VAL A 1 266 ? 21.352 16.112 -7.154 1.00 43.12 266 VAL A C 1
ATOM 2011 O O . VAL A 1 266 ? 22.399 16.259 -7.781 1.00 43.12 266 VAL A O 1
ATOM 2014 N N . CYS A 1 267 ? 21.302 15.354 -6.055 1.00 37.59 267 CYS A N 1
ATOM 2015 C CA . CYS A 1 267 ? 22.480 14.677 -5.506 1.00 37.59 267 CYS A CA 1
ATOM 2016 C C . CYS A 1 267 ? 23.026 13.598 -6.452 1.00 37.59 267 CYS A C 1
ATOM 2018 O O . CYS A 1 267 ? 24.236 13.503 -6.614 1.00 37.59 267 CYS A O 1
ATOM 2020 N N . ARG A 1 268 ? 22.159 12.842 -7.138 1.00 37.81 268 ARG A N 1
ATOM 2021 C CA . ARG A 1 268 ? 22.593 11.813 -8.102 1.00 37.81 268 ARG A CA 1
ATOM 2022 C C . ARG A 1 268 ? 23.165 12.384 -9.399 1.00 37.81 268 ARG A C 1
ATOM 2024 O O . ARG A 1 268 ? 23.942 11.703 -10.056 1.00 37.81 268 ARG A O 1
ATOM 2031 N N . LEU A 1 269 ? 22.807 13.617 -9.760 1.00 35.28 269 LEU A N 1
ATOM 2032 C CA . LEU A 1 269 ? 23.384 14.312 -10.913 1.00 35.28 269 LEU A CA 1
ATOM 2033 C C . LEU A 1 269 ? 24.838 14.735 -10.669 1.00 35.28 269 LEU A C 1
ATOM 2035 O O . LEU A 1 269 ? 25.639 14.664 -11.601 1.00 35.28 269 LEU A O 1
ATOM 2039 N N . LYS A 1 270 ? 25.194 15.124 -9.434 1.00 32.72 270 LYS A N 1
ATOM 2040 C CA . LYS A 1 270 ? 26.587 15.447 -9.078 1.00 32.72 270 LYS A CA 1
ATOM 2041 C C . LYS A 1 270 ? 27.512 14.239 -9.238 1.00 32.72 270 LYS A C 1
ATOM 2043 O O . LYS A 1 270 ? 28.559 14.375 -9.856 1.00 32.72 270 LYS A O 1
ATOM 2048 N N . ASP A 1 271 ? 27.076 13.056 -8.809 1.00 34.19 271 ASP A N 1
ATOM 2049 C CA . ASP A 1 271 ? 27.885 11.831 -8.918 1.00 34.19 271 ASP A CA 1
ATOM 2050 C C . ASP A 1 271 ? 28.077 11.344 -10.370 1.00 34.19 271 ASP A C 1
ATOM 2052 O O . ASP A 1 271 ? 28.991 10.574 -10.645 1.00 34.19 271 ASP A O 1
ATOM 2056 N N . THR A 1 272 ? 27.250 11.794 -11.323 1.00 37.81 272 THR A N 1
ATOM 2057 C CA . THR A 1 272 ? 27.381 11.434 -12.750 1.00 37.81 272 THR A CA 1
ATOM 2058 C C . THR A 1 272 ? 28.131 12.459 -13.602 1.00 37.81 272 THR A C 1
ATOM 2060 O O . THR A 1 272 ? 28.353 12.202 -14.784 1.00 37.81 272 THR A O 1
ATOM 2063 N N . HIS A 1 273 ? 28.513 13.609 -13.037 1.00 35.19 273 HIS A N 1
ATOM 2064 C CA . HIS A 1 273 ? 29.194 14.682 -13.771 1.00 35.19 273 HIS A CA 1
ATOM 2065 C C . HIS A 1 273 ? 30.636 14.961 -13.327 1.00 35.19 273 HIS A C 1
ATOM 2067 O O . HIS A 1 273 ? 31.285 15.790 -13.958 1.00 35.19 273 HIS A O 1
ATOM 2073 N N . ASP A 1 274 ? 31.155 14.241 -12.329 1.00 34.56 274 ASP A N 1
ATOM 2074 C CA . ASP A 1 274 ? 32.546 14.386 -11.867 1.00 34.56 274 ASP A CA 1
ATOM 2075 C C . ASP A 1 274 ? 33.564 13.475 -12.592 1.00 34.56 274 ASP A C 1
ATOM 2077 O O . ASP A 1 274 ? 34.751 13.533 -12.288 1.00 34.56 274 ASP A O 1
ATOM 2081 N N . ASP A 1 275 ? 33.143 12.716 -13.612 1.00 38.28 275 ASP A N 1
ATOM 2082 C CA . ASP A 1 275 ? 34.039 11.995 -14.533 1.00 38.28 275 ASP A CA 1
ATOM 2083 C C . ASP A 1 275 ? 33.762 12.394 -16.001 1.00 38.28 275 ASP A C 1
ATOM 2085 O O . ASP A 1 275 ? 33.172 11.633 -16.775 1.00 38.28 275 ASP A O 1
ATOM 2089 N N . ALA A 1 276 ? 34.178 13.605 -16.393 1.00 33.53 276 ALA A N 1
ATOM 2090 C CA . ALA A 1 276 ? 34.378 14.011 -17.794 1.00 33.53 276 ALA A CA 1
ATO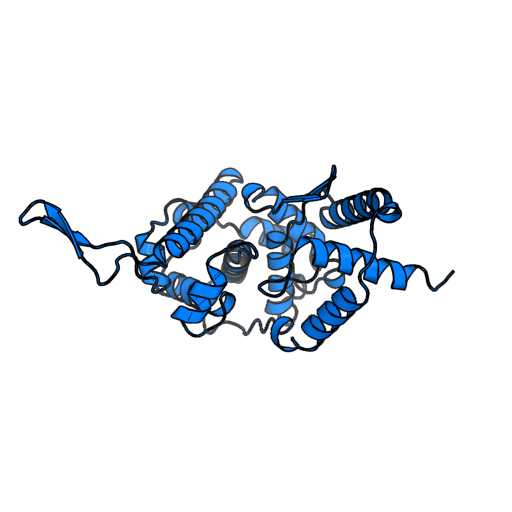M 2091 C C . ALA A 1 276 ? 35.424 15.129 -17.923 1.00 33.53 276 ALA A C 1
ATOM 2093 O O . ALA A 1 276 ? 35.266 16.176 -17.254 1.00 33.53 276 ALA A O 1
#

Solvent-accessible surface area (backbone atoms only — not comparable to full-atom values): 15459 Å² total; per-residue (Å²): 132,80,52,54,64,63,51,36,49,51,50,46,52,52,48,44,64,72,41,52,89,74,58,78,82,54,63,67,58,53,49,52,48,50,49,52,57,67,73,34,69,73,64,73,56,71,71,51,67,82,66,101,65,88,65,96,40,70,64,57,47,49,25,52,52,37,51,55,27,60,64,59,56,85,81,52,84,50,42,67,59,48,21,67,71,71,74,44,54,52,70,56,52,50,50,52,19,53,51,39,36,50,74,73,63,56,64,79,28,8,66,51,31,44,64,55,45,57,62,59,42,18,67,37,53,69,43,56,54,61,38,96,52,67,42,75,79,47,96,96,39,72,42,70,35,71,21,92,52,30,62,52,33,48,49,52,32,51,50,42,20,50,50,10,46,32,20,44,75,70,72,30,66,32,66,26,48,69,50,53,58,38,39,76,75,46,50,30,46,30,64,66,44,19,32,49,44,38,70,54,40,56,90,62,48,46,71,46,78,57,90,94,39,77,41,60,67,34,54,34,23,39,38,25,36,53,48,46,31,62,60,29,37,91,82,34,66,47,33,44,36,78,47,48,84,73,45,74,77,75,71,48,91,86,55,66,54,68,59,51,55,49,49,53,55,55,55,55,48,54,76,70,60,78,81,122

Organism: Salpingoeca rosetta (strain ATCC 50818 / BSB-021) (NCBI:txid946362)

pLDDT: mean 78.0, std 19.7, range [32.72, 97.88]

Mean predicted aligned error: 10.18 Å

Sequence (276 aa):
MSTTAMELREQCEQCLADLAPALQVDDEKLTALGHKLAATPAALELHAPRLPLTFGSRAQEINFYIILALADDPTCAWRGDAEKHFGCSYSHFLLKGFMAMYISGVDFTSDALSNLELYDISSNFDIPLTGATSKTVMPGVEQLQDHTLKPLAQSLTSRLRAIGTAAAHAHLRYPGDAVVDLLARQPNAAQPIAAAIAAIFPQLTDEVAIGAHLLWLHTSAHAAAARLHLCFRKDDDACNFHDIDTIPPLPAAGVEVPLFHIATAVCRLKDTHDDA

Foldseek 3Di:
DDQQLVVLLVLLVVLCVVCVVVDDPPVVVVVVVVVVVVVPPVLPPPPPPPDPDDDPDPLQVLLLLLLLLLLPQLPPPCQVVLCVVVVHGSSVLSVQLSVQCVVVPQRQWLVSLLPDDLVSSCVSSVFAQFDPDWDPPDVVDTDTHGDPCSVVSVSSSVSSSLLSPLCVVVVHGGSSPVVVVCLVVPFQALSVQLVVNCVSRVVSWDWDDDPPGIRTQSLSSLSSLLSLLSNPVVPDVSSNHPCNVSRQDRDRRPPPVVVSSSVVSVVVVVVVPPPD

Secondary structure (DSSP, 8-state):
---HHHHHHHHHHHHHHHHTTT----HHHHHHHHHHHHT-HHHH----P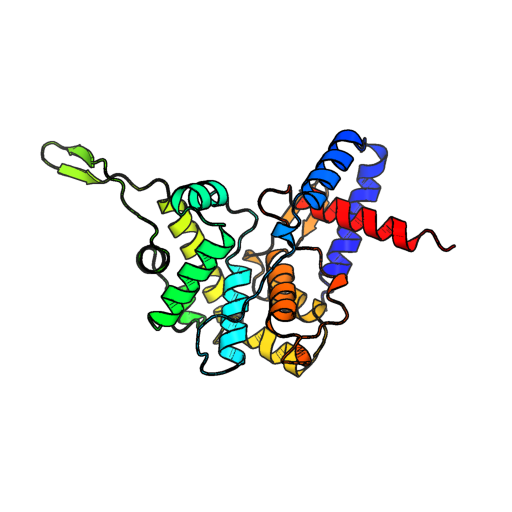PPS---SSHHHHHHHHHHHHHH--TT-TTHHHHHHHHTS-HHHHHHHHHHHHHHTT----HHHHHH--HHHHHHHHT---EEEEEEEEETTEEEEEEPTTHHHHHHHHHHHHHHHHHHHHTT-SSTTHHHHHHHHHSTT-HHHHHHHHHHH-GGG--EEEETTEEEE--HHHHHHHHHHHHHHTTT-GGG--TTGGGSPPPPPTTS-HHHHHHHHHHHHHHHTTS--

Radius of gyration: 20.52 Å; Cα contacts (8 Å, |Δi|>4): 340; chains: 1; bounding box: 68×52×50 Å

Nearest PDB structures (foldseek):
  7u1o-assembly1_A  TM=6.941E-01  e=1.597E-04  Sphaerobacter thermophilus DSM 20745
  7u5a-assembly2_B  TM=6.635E-01  e=1.856E-04  Sphaerobacter thermophilus DSM 20745
  7ulc-assembly1_A  TM=6.687E-01  e=1.016E-03  Sphaerobacter thermophilus DSM 20745
  7ugk-assembly1_A  TM=6.352E-01  e=4.112E-02  Homo sapiens